Protein AF-A0A0F9KAN5-F1 (afdb_monomer)

Solvent-accessible surface area (backbone atoms only — not comparable to full-atom values): 14150 Å² total; per-residue (Å²): 107,75,61,37,54,22,36,28,50,33,37,28,71,73,72,70,42,79,60,58,69,67,65,30,49,52,48,49,46,41,52,48,61,76,44,71,94,52,71,78,81,76,41,72,89,47,40,51,66,57,32,35,56,43,54,33,59,90,26,24,53,65,66,65,46,27,26,36,73,43,46,74,81,53,48,52,57,27,67,75,66,29,36,49,54,34,90,86,31,65,45,37,57,31,25,9,56,53,39,41,58,70,78,40,44,86,48,39,24,37,40,28,27,32,39,67,53,36,47,63,70,35,71,86,52,59,71,46,80,54,60,23,34,41,37,33,76,54,67,64,46,54,47,56,93,71,15,63,73,47,77,46,62,61,65,57,70,73,57,38,53,54,48,54,48,50,53,53,48,53,64,59,42,75,77,51,84,88,77,90,73,74,70,75,79,81,59,88,74,82,74,61,76,65,72,88,48,76,86,79,46,54,71,41,45,26,39,31,68,83,81,69,42,61,30,27,29,67,44,69,50,82,51,90,83,18,44,35,32,33,36,35,87,88,69,51,70,49,74,40,48,46,88,49,38,73,80,42,38,42,84,107

Secondary structure (DSSP, 8-state):
-HHHHHHHHHHHHHHSSPPPHHHHHHHHHHHHHHSTTSGGGT-GGGHHHHHHHHH-HHHH---SEEEEEE-HHHHHHHHHHTEE-TTTSSSEEEEEHHHHHHH-TTSSEEEEEEHHHHHHHTTTS-EEEETTEEEE-SS-EE--TTTEEEEEE-S-HHHHHHHHHHHHHHHHHTTS---GGGGSSS-TTTT---TT-TTSSTT-EEEETTTTEEEEEEEE-SSTT-EEEEEETTS-EEEEEHHHHHHHEEE-

Nearest PDB structures (foldseek):
  5ycq-assembly1_A  TM=7.225E-01  e=5.817E-01  Escherichia coli 55989
  2zkm-assembly1_X  TM=5.098E-01  e=6.178E-01  Homo sapiens
  8ux9-assembly1_C  TM=5.209E-01  e=2.185E+00  Escherichia coli B185
  8v48-assembly1_B  TM=5.320E-01  e=2.464E+00  Escherichia coli B185
  8xk4-assembly1_A  TM=2.299E-01  e=1.350E+00  Kurthia massiliensis

pLDDT: mean 74.61, std 17.61, range [30.17, 96.12]

Radius of gyration: 20.87 Å; Cα contacts (8 Å, |Δi|>4): 391; chains: 1; bounding box: 48×42×51 Å

Sequence (252 aa):
DPWESAIQNAAKEITGNWLPSFPCQLLAKAVASLKVGTDWLVRDDLLPVRAHYLFSSYLADNKEQLVFVTHLLYLRDILENKEINSILHDPIVFMTDHLANFLFRDSPVHICVNTDLLRAANSKAEFLDVGGLLICHKGNITLDDGVITDVRYHGSEMNRERTSGLVNDIQKRQGISFSKAAAKEIAPDVFRIDEHFPELVPDTEVWDKLTRSKAQVTAIETSENGIVWLRYSDGSETDIPKQEFDLNFVVL

Structure (mmCIF, N/CA/C/O backbone):
data_AF-A0A0F9KAN5-F1
#
_entry.id   AF-A0A0F9KAN5-F1
#
loop_
_atom_site.group_PDB
_atom_site.id
_atom_site.type_symbol
_atom_site.label_atom_id
_atom_site.label_alt_id
_atom_site.label_comp_id
_atom_site.label_asym_id
_atom_site.label_entity_id
_atom_site.label_seq_id
_atom_site.pdbx_PDB_ins_code
_atom_site.Cartn_x
_atom_site.Cartn_y
_atom_site.Cartn_z
_atom_site.occupancy
_atom_site.B_iso_or_equiv
_atom_site.auth_seq_id
_atom_site.auth_comp_id
_atom_site.auth_asym_id
_atom_site.auth_atom_id
_atom_site.pdbx_PDB_model_num
ATOM 1 N N . ASP A 1 1 ? 10.609 4.259 22.532 1.00 70.62 1 ASP A N 1
ATOM 2 C CA . ASP A 1 1 ? 10.753 4.747 21.151 1.00 70.62 1 ASP A CA 1
ATOM 3 C C . ASP A 1 1 ? 10.040 6.102 21.055 1.00 70.62 1 ASP A C 1
ATOM 5 O O . ASP A 1 1 ? 8.899 6.171 21.509 1.00 70.62 1 ASP A O 1
ATOM 9 N N . PRO A 1 2 ? 10.690 7.183 20.576 1.00 78.38 2 PRO A N 1
ATOM 10 C CA . PRO A 1 2 ? 10.075 8.510 20.451 1.00 78.38 2 PRO A CA 1
ATOM 11 C C . PRO A 1 2 ? 8.776 8.526 19.630 1.00 78.38 2 PRO A C 1
ATOM 13 O O . PRO A 1 2 ? 7.841 9.245 19.989 1.00 78.38 2 PRO A O 1
ATOM 16 N N . TRP A 1 3 ? 8.678 7.703 18.580 1.00 80.12 3 TRP A N 1
ATOM 17 C CA . TRP A 1 3 ? 7.466 7.576 17.766 1.00 80.12 3 TRP A CA 1
ATOM 18 C C . TRP A 1 3 ? 6.333 6.911 18.536 1.00 80.12 3 TRP A C 1
ATOM 20 O O . TRP A 1 3 ? 5.202 7.392 18.505 1.00 80.12 3 TRP A O 1
ATOM 30 N N . GLU A 1 4 ? 6.638 5.837 19.265 1.00 82.62 4 GLU A N 1
ATOM 31 C CA . GLU A 1 4 ? 5.658 5.151 20.110 1.00 82.62 4 GLU A CA 1
ATOM 32 C C . GLU A 1 4 ? 5.046 6.125 21.124 1.00 82.62 4 GLU A C 1
ATOM 34 O O . GLU A 1 4 ? 3.824 6.239 21.213 1.00 82.62 4 GLU A O 1
ATOM 39 N N . SER A 1 5 ? 5.884 6.895 21.826 1.00 84.81 5 SER A N 1
ATOM 40 C CA . SER A 1 5 ? 5.417 7.887 22.798 1.00 84.81 5 SER A CA 1
ATOM 41 C C . SER A 1 5 ? 4.620 9.022 22.148 1.00 84.81 5 SER A C 1
ATOM 43 O O . SER A 1 5 ? 3.586 9.419 22.684 1.00 84.81 5 SER A O 1
ATOM 45 N N . ALA A 1 6 ? 5.050 9.530 20.988 1.00 86.00 6 ALA A N 1
ATOM 46 C CA . ALA A 1 6 ? 4.317 10.567 20.260 1.00 86.00 6 ALA A CA 1
ATOM 47 C C . ALA A 1 6 ? 2.921 10.088 19.827 1.00 86.00 6 ALA A C 1
ATOM 49 O O . ALA A 1 6 ? 1.937 10.805 20.012 1.00 86.00 6 ALA A O 1
ATOM 50 N N . ILE A 1 7 ? 2.820 8.857 19.317 1.00 88.56 7 ILE A N 1
ATOM 51 C CA . ILE A 1 7 ? 1.553 8.228 18.92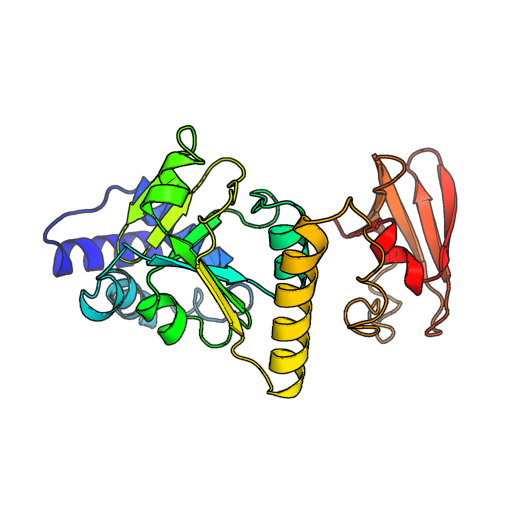9 1.00 88.56 7 ILE A CA 1
ATOM 52 C C . ILE A 1 7 ? 0.649 8.024 20.148 1.00 88.56 7 ILE A C 1
ATOM 54 O O . ILE A 1 7 ? -0.533 8.356 20.089 1.00 88.56 7 ILE A O 1
ATOM 58 N N . GLN A 1 8 ? 1.183 7.494 21.252 1.00 91.44 8 GLN A N 1
ATOM 59 C CA . GLN A 1 8 ? 0.411 7.267 22.477 1.00 91.44 8 GLN A CA 1
ATOM 60 C C . GLN A 1 8 ? -0.156 8.568 23.041 1.00 91.44 8 GLN A C 1
ATOM 62 O O . GLN A 1 8 ? -1.331 8.612 23.404 1.00 91.44 8 GLN A O 1
ATOM 67 N N . ASN A 1 9 ? 0.659 9.625 23.077 1.00 92.19 9 ASN A N 1
ATOM 68 C CA . ASN A 1 9 ? 0.238 10.936 23.554 1.00 92.19 9 ASN A CA 1
ATOM 69 C C . ASN A 1 9 ? -0.845 11.539 22.650 1.00 92.19 9 ASN A C 1
ATOM 71 O O . ASN A 1 9 ? -1.887 11.941 23.160 1.00 92.19 9 ASN A O 1
ATOM 75 N N . ALA A 1 10 ? -0.652 11.525 21.326 1.00 91.12 10 ALA A N 1
ATOM 76 C CA . ALA A 1 10 ? -1.644 12.034 20.376 1.00 91.12 10 ALA A CA 1
ATOM 77 C C . ALA A 1 10 ? -2.973 11.264 20.464 1.00 91.12 10 ALA A C 1
ATOM 79 O O . ALA A 1 10 ? -4.048 11.863 20.504 1.00 91.12 10 ALA A O 1
ATOM 80 N N . ALA A 1 11 ? -2.916 9.933 20.560 1.00 91.50 11 ALA A N 1
ATOM 81 C CA . ALA A 1 11 ? -4.110 9.114 20.731 1.00 91.50 11 ALA A CA 1
ATOM 82 C C . ALA A 1 11 ? -4.824 9.415 22.054 1.00 91.50 11 ALA A C 1
ATOM 84 O O . ALA A 1 11 ? -6.049 9.560 22.065 1.00 91.50 11 ALA A O 1
ATOM 85 N N . LYS A 1 12 ? -4.076 9.560 23.157 1.00 94.25 12 LYS A N 1
ATOM 86 C CA . LYS A 1 12 ? -4.642 9.901 24.464 1.00 94.25 12 LYS A CA 1
ATOM 87 C C . LYS A 1 12 ? -5.309 11.271 24.458 1.00 94.25 12 LYS A C 1
ATOM 89 O O . LYS A 1 12 ? -6.387 11.407 25.031 1.00 94.25 12 LYS A O 1
ATOM 94 N N . GLU A 1 13 ? -4.676 12.254 23.832 1.00 92.81 13 GLU A N 1
ATOM 95 C CA . GLU A 1 13 ? -5.172 13.624 23.737 1.00 92.81 13 GLU A CA 1
ATOM 96 C C . GLU A 1 13 ? -6.454 13.710 22.903 1.00 92.81 13 GLU A C 1
ATOM 98 O O . GLU A 1 13 ? -7.441 14.285 23.355 1.00 92.81 13 GLU A O 1
ATOM 103 N N . ILE A 1 14 ? -6.472 13.088 21.720 1.00 88.00 14 ILE A N 1
ATOM 104 C CA . ILE A 1 14 ? -7.571 13.241 20.757 1.00 88.00 14 ILE A CA 1
ATOM 105 C C . ILE A 1 14 ? -8.728 12.275 21.039 1.00 88.00 14 ILE A C 1
ATOM 107 O O . ILE A 1 14 ? -9.893 12.657 20.961 1.00 88.00 14 ILE A O 1
ATOM 111 N N . THR A 1 15 ? -8.428 11.017 21.370 1.00 85.50 15 THR A N 1
ATOM 112 C CA . THR A 1 15 ? -9.453 9.969 21.556 1.00 85.50 15 THR A CA 1
ATOM 113 C C . THR A 1 15 ? -9.809 9.728 23.023 1.00 85.50 15 THR A C 1
ATOM 115 O O . THR A 1 15 ? -10.726 8.965 23.324 1.00 85.50 15 THR A O 1
ATOM 118 N N . GLY A 1 16 ? -9.059 10.323 23.956 1.00 88.81 16 GLY A N 1
ATOM 119 C CA . GLY A 1 16 ? -9.205 10.088 25.392 1.00 88.81 16 GLY A CA 1
ATOM 120 C C . GLY A 1 16 ? -8.628 8.753 25.878 1.00 88.81 16 GLY A C 1
ATOM 121 O O . GLY A 1 16 ? -8.587 8.521 27.092 1.00 88.81 16 GLY A O 1
ATOM 122 N N . ASN A 1 17 ? -8.128 7.893 24.985 1.00 89.50 17 ASN A N 1
ATOM 123 C CA . ASN A 1 17 ? -7.691 6.533 25.297 1.00 89.50 17 ASN A CA 1
ATOM 124 C C . ASN A 1 17 ? -6.199 6.323 25.040 1.00 89.50 17 ASN A C 1
ATOM 126 O O . ASN A 1 17 ? -5.646 6.782 24.045 1.00 89.50 17 ASN A O 1
ATOM 130 N N . TRP A 1 18 ? -5.548 5.586 25.940 1.00 91.25 18 TRP A N 1
ATOM 131 C CA . TRP A 1 18 ? -4.178 5.138 25.719 1.00 91.25 18 TRP A CA 1
ATOM 132 C C . TRP A 1 18 ? -4.174 3.976 24.731 1.00 91.25 18 TRP A C 1
ATOM 134 O O . TRP A 1 18 ? -4.832 2.961 24.969 1.00 91.25 18 TRP A O 1
ATOM 144 N N . LEU A 1 19 ? -3.408 4.108 23.650 1.00 88.56 19 LEU A N 1
ATOM 145 C CA . LEU A 1 19 ? -3.146 2.984 22.760 1.00 88.56 19 LEU A CA 1
ATOM 146 C C . LEU A 1 19 ? -2.103 2.042 23.382 1.00 88.56 19 LEU A C 1
ATOM 148 O O . LEU A 1 19 ? -1.084 2.511 23.903 1.00 88.56 19 LEU A O 1
ATOM 152 N N . PRO A 1 20 ? -2.317 0.716 23.315 1.00 89.12 20 PRO A N 1
ATOM 153 C CA . PRO A 1 20 ? -1.296 -0.245 23.706 1.00 89.12 20 PRO A CA 1
ATOM 154 C C . PRO A 1 20 ? -0.024 -0.095 22.857 1.00 89.12 20 PRO A C 1
ATOM 156 O O . PRO A 1 20 ? -0.065 0.393 21.730 1.00 89.12 20 PRO A O 1
ATOM 159 N N . SER A 1 21 ? 1.102 -0.573 23.388 1.00 83.94 21 SER A N 1
ATOM 160 C CA . SER A 1 21 ? 2.418 -0.474 22.736 1.00 83.94 21 SER A CA 1
ATOM 161 C C . SER A 1 21 ? 2.443 -1.103 21.332 1.00 83.94 21 SER A C 1
ATOM 163 O O . SER A 1 21 ? 2.912 -0.480 20.381 1.00 83.94 21 SER A O 1
ATOM 165 N N . PHE A 1 22 ? 1.844 -2.290 21.163 1.00 86.81 22 PHE A N 1
ATOM 166 C CA . PHE A 1 22 ? 1.845 -3.008 19.881 1.00 86.81 22 PHE A CA 1
ATOM 167 C C . PHE A 1 22 ? 1.196 -2.214 18.719 1.00 86.81 22 PHE A C 1
ATOM 169 O O . PHE A 1 22 ? 1.870 -2.014 17.708 1.00 86.81 22 PHE A O 1
ATOM 176 N N . PRO A 1 23 ? -0.044 -1.687 18.832 1.00 85.12 23 PRO A N 1
ATOM 177 C CA . PRO A 1 23 ? -0.623 -0.772 17.843 1.00 85.12 23 PRO A CA 1
ATOM 178 C C . PRO A 1 23 ? 0.243 0.442 17.508 1.00 85.12 23 PRO A C 1
ATOM 180 O O . PRO A 1 23 ? 0.324 0.830 16.346 1.00 85.12 23 PRO A O 1
ATOM 183 N N . CYS A 1 24 ? 0.901 1.038 18.503 1.00 82.88 24 CYS A N 1
ATOM 184 C CA . CYS A 1 24 ? 1.753 2.205 18.290 1.00 82.88 24 CYS A CA 1
ATOM 185 C C . CYS A 1 24 ? 3.008 1.860 17.486 1.00 82.88 24 CYS A C 1
ATOM 187 O O . CYS A 1 24 ? 3.351 2.578 16.550 1.00 82.88 24 CYS A O 1
ATOM 189 N N . GLN A 1 25 ? 3.657 0.741 17.805 1.00 81.88 25 GLN A N 1
ATOM 190 C CA . GLN A 1 25 ? 4.822 0.251 17.068 1.00 81.88 25 GLN A CA 1
ATOM 191 C C . GLN A 1 25 ? 4.460 -0.133 15.632 1.00 81.88 25 GLN A C 1
ATOM 193 O O . GLN A 1 25 ? 5.176 0.213 14.693 1.00 81.88 25 GLN A O 1
ATOM 198 N N . LEU A 1 26 ? 3.318 -0.798 15.440 1.00 80.62 26 LEU A N 1
ATOM 199 C CA . LEU A 1 26 ? 2.841 -1.155 14.109 1.00 80.62 26 LEU A CA 1
ATOM 200 C C . LEU A 1 26 ? 2.490 0.088 13.279 1.00 80.62 26 LEU A C 1
ATOM 202 O O . LEU A 1 26 ? 2.821 0.146 12.097 1.00 80.62 26 LEU A O 1
ATOM 206 N N . LEU A 1 27 ? 1.874 1.098 13.896 1.00 84.38 27 LEU A N 1
ATOM 207 C CA . LEU A 1 27 ? 1.591 2.374 13.247 1.00 84.38 27 LEU A CA 1
ATOM 208 C C . LEU A 1 27 ? 2.879 3.109 12.849 1.00 84.38 27 LEU A C 1
ATOM 210 O O . LEU A 1 27 ? 2.976 3.611 11.731 1.00 84.38 27 LEU A O 1
ATOM 214 N N . ALA A 1 28 ? 3.885 3.133 13.725 1.00 81.12 28 ALA A N 1
ATOM 215 C CA . ALA A 1 28 ? 5.191 3.704 13.404 1.00 81.12 28 ALA A CA 1
ATOM 216 C C . ALA A 1 28 ? 5.843 2.978 12.213 1.00 81.12 28 ALA A C 1
ATOM 218 O O . ALA A 1 28 ? 6.294 3.630 11.270 1.00 81.12 28 ALA A O 1
ATOM 219 N N . LYS A 1 29 ? 5.807 1.636 12.198 1.00 80.56 29 LYS A N 1
ATOM 220 C CA . LYS A 1 29 ? 6.289 0.816 11.072 1.00 80.56 29 LYS A CA 1
ATOM 221 C C . LYS A 1 29 ? 5.538 1.130 9.771 1.00 80.56 29 LYS A C 1
ATOM 223 O O . LYS A 1 29 ? 6.167 1.276 8.729 1.00 80.56 29 LYS A O 1
ATOM 228 N N . ALA A 1 30 ? 4.214 1.272 9.833 1.00 81.00 30 ALA A N 1
ATOM 229 C CA . ALA A 1 30 ? 3.367 1.617 8.690 1.00 81.00 30 ALA A CA 1
ATOM 230 C C . ALA A 1 30 ? 3.695 3.000 8.104 1.00 81.00 30 ALA A C 1
ATOM 232 O O . ALA A 1 30 ? 3.806 3.155 6.892 1.00 81.00 30 ALA A O 1
ATOM 233 N N . VAL A 1 31 ? 3.891 4.018 8.946 1.00 76.56 31 VAL A N 1
ATOM 234 C CA . VAL A 1 31 ? 4.302 5.347 8.465 1.00 76.56 31 VAL A CA 1
ATOM 235 C C . VAL A 1 31 ? 5.697 5.283 7.848 1.00 76.56 31 VAL A C 1
ATOM 237 O O . VAL A 1 31 ? 5.936 5.894 6.806 1.00 76.56 31 VAL A O 1
ATOM 240 N N . ALA A 1 32 ? 6.605 4.519 8.457 1.00 74.25 32 ALA A N 1
ATOM 241 C CA . ALA A 1 32 ? 7.955 4.352 7.949 1.00 74.25 32 ALA A CA 1
ATOM 242 C C . ALA A 1 32 ? 7.993 3.688 6.566 1.00 74.25 32 ALA A C 1
ATOM 244 O O . ALA A 1 32 ? 8.716 4.168 5.693 1.00 74.25 32 ALA A O 1
ATOM 245 N N . SER A 1 33 ? 7.180 2.650 6.338 1.00 71.31 33 SER A N 1
ATOM 246 C CA . SER A 1 33 ? 7.112 1.950 5.045 1.00 71.31 33 SER A CA 1
ATOM 247 C C . SER A 1 33 ? 6.552 2.819 3.913 1.00 71.31 33 SER A C 1
ATOM 249 O O . SER A 1 33 ? 6.913 2.631 2.756 1.00 71.31 33 SER A O 1
ATOM 251 N N . LEU A 1 34 ? 5.718 3.813 4.230 1.00 70.94 34 LEU A N 1
ATOM 252 C CA . LEU A 1 34 ? 5.136 4.730 3.243 1.00 70.94 34 LEU A CA 1
ATOM 253 C C . LEU A 1 34 ? 6.012 5.960 2.950 1.00 70.94 34 LEU A C 1
ATOM 255 O O . LEU A 1 34 ? 5.804 6.649 1.952 1.00 70.94 34 LEU A O 1
ATOM 259 N N . LYS A 1 35 ? 6.964 6.277 3.835 1.00 65.56 35 LYS A N 1
ATOM 260 C CA . LYS A 1 35 ? 7.828 7.471 3.768 1.00 65.56 35 LYS A CA 1
ATOM 261 C C . LYS A 1 35 ? 9.308 7.140 3.559 1.00 65.56 35 LYS A C 1
ATOM 263 O O . LYS A 1 35 ? 10.174 7.963 3.878 1.00 65.56 35 LYS A O 1
ATOM 268 N N . VAL A 1 36 ? 9.591 5.966 2.995 1.00 58.12 36 VAL A N 1
ATOM 269 C CA . VAL A 1 36 ? 10.945 5.504 2.662 1.00 58.12 36 VAL A CA 1
ATOM 270 C C . VAL A 1 36 ? 11.651 6.561 1.805 1.00 58.12 36 VAL A C 1
ATOM 272 O O . VAL A 1 36 ? 11.146 6.965 0.762 1.00 58.12 36 VAL A O 1
ATOM 275 N N . GLY A 1 37 ? 12.801 7.051 2.278 1.00 53.12 37 GLY A N 1
ATOM 276 C CA . GLY A 1 37 ? 13.605 8.060 1.575 1.00 53.12 37 GLY A CA 1
ATOM 277 C C . GLY A 1 37 ? 13.296 9.523 1.916 1.00 53.12 37 GLY A C 1
ATOM 278 O O . GLY A 1 37 ? 13.894 10.417 1.325 1.00 53.12 37 GLY A O 1
ATOM 279 N N . THR A 1 38 ? 12.410 9.795 2.877 1.00 60.03 38 THR A N 1
ATOM 280 C CA . THR A 1 38 ? 12.174 11.158 3.386 1.00 60.03 38 THR A CA 1
ATOM 281 C C . THR A 1 38 ? 12.792 11.349 4.775 1.00 60.03 38 THR A C 1
ATOM 283 O O . THR A 1 38 ? 12.887 10.407 5.561 1.00 60.03 38 THR A O 1
ATOM 286 N N . ASP A 1 39 ? 13.141 12.585 5.137 1.00 63.44 39 ASP A N 1
ATOM 287 C CA . ASP A 1 39 ? 13.576 12.964 6.495 1.00 63.44 39 ASP A CA 1
ATOM 288 C C . ASP A 1 39 ? 12.421 12.931 7.526 1.00 63.44 39 ASP A C 1
ATOM 290 O O . ASP A 1 39 ? 12.556 13.362 8.675 1.00 63.44 39 ASP A O 1
ATOM 294 N N . TRP A 1 40 ? 11.261 12.397 7.130 1.00 65.25 40 TRP A N 1
ATOM 295 C CA . TRP A 1 40 ? 10.024 12.411 7.899 1.00 65.25 40 TRP A CA 1
ATOM 296 C C . TRP A 1 40 ? 10.122 11.658 9.228 1.00 65.25 40 TRP A C 1
ATOM 298 O O . TRP A 1 40 ? 9.457 12.024 10.196 1.00 65.25 40 TRP A O 1
ATOM 308 N N . LEU A 1 41 ? 10.961 10.627 9.306 1.00 63.78 41 LEU A N 1
ATOM 309 C CA . LEU A 1 41 ? 11.183 9.884 10.549 1.00 63.78 41 LEU A CA 1
ATOM 310 C C . LEU A 1 41 ? 12.352 10.426 11.380 1.00 63.78 41 LEU A C 1
ATOM 312 O O . LEU A 1 41 ? 12.441 10.092 12.552 1.00 63.78 41 LEU A O 1
ATOM 316 N N . VAL A 1 42 ? 13.232 11.238 10.785 1.00 67.81 42 VAL A N 1
ATOM 317 C CA . VAL A 1 42 ? 14.528 11.649 11.367 1.00 67.81 42 VAL A CA 1
ATOM 318 C C . VAL A 1 42 ? 14.415 12.963 12.158 1.00 67.81 42 VAL A C 1
ATOM 320 O O . VAL A 1 42 ? 15.348 13.393 12.830 1.00 67.81 42 VAL A O 1
ATOM 323 N N . ARG A 1 43 ? 13.253 13.618 12.093 1.00 73.19 43 ARG A N 1
ATOM 324 C CA . ARG A 1 43 ? 12.966 14.885 12.770 1.00 73.19 43 ARG A CA 1
ATOM 325 C C . ARG A 1 43 ? 12.115 14.692 14.019 1.00 73.19 43 ARG A C 1
ATOM 327 O O . ARG A 1 43 ? 10.892 14.856 13.976 1.00 73.19 43 ARG A O 1
ATOM 334 N N . ASP A 1 44 ? 12.796 14.375 15.119 1.00 77.00 44 ASP A N 1
ATOM 335 C CA . ASP A 1 44 ? 12.210 14.132 16.446 1.00 77.00 44 ASP A CA 1
ATOM 336 C C . ASP A 1 44 ? 11.316 15.286 16.934 1.00 77.00 44 ASP A C 1
ATOM 338 O O . ASP A 1 44 ? 10.274 15.064 17.552 1.00 77.00 44 ASP A O 1
ATOM 342 N N . ASP A 1 45 ? 11.679 16.525 16.591 1.00 78.44 45 ASP A N 1
ATOM 343 C CA . ASP A 1 45 ? 10.945 17.744 16.941 1.00 78.44 45 ASP A CA 1
ATOM 344 C C . ASP A 1 45 ? 9.536 17.806 16.327 1.00 78.44 45 ASP A C 1
ATOM 346 O O . ASP A 1 45 ? 8.631 18.419 16.895 1.00 78.44 45 ASP A O 1
ATOM 350 N N . LEU A 1 46 ? 9.329 17.151 15.182 1.00 78.31 46 LEU A N 1
ATOM 351 C CA . LEU A 1 46 ? 8.050 17.148 14.472 1.00 78.31 46 LEU A CA 1
ATOM 352 C C . LEU A 1 46 ? 7.169 15.943 14.789 1.00 78.31 46 LEU A C 1
ATOM 354 O O . LEU A 1 46 ? 6.000 15.941 14.393 1.00 78.31 46 LEU A O 1
ATOM 358 N N . LEU A 1 47 ? 7.691 14.922 15.471 1.00 80.31 47 LEU A N 1
ATOM 359 C CA . LEU A 1 47 ? 6.954 13.682 15.729 1.00 80.31 47 LEU A CA 1
ATOM 360 C C . LEU A 1 47 ? 5.636 13.906 16.471 1.00 80.31 47 LEU A C 1
ATOM 362 O O . LEU A 1 47 ? 4.632 13.345 16.025 1.00 80.31 47 LEU A O 1
ATOM 366 N N . PRO A 1 48 ? 5.569 14.754 17.521 1.00 80.56 48 PRO A N 1
ATOM 367 C CA . PRO A 1 48 ? 4.307 15.012 18.204 1.00 80.56 48 PRO A CA 1
ATOM 368 C C . PRO A 1 48 ? 3.251 15.581 17.253 1.00 80.56 48 PRO A C 1
ATOM 370 O O . PRO A 1 48 ? 2.136 15.072 17.194 1.00 80.56 48 PRO A O 1
ATOM 373 N N . VAL A 1 49 ? 3.609 16.583 16.446 1.00 83.50 49 VAL A N 1
ATOM 374 C CA . VAL A 1 49 ? 2.683 17.229 15.501 1.00 83.50 49 VAL A CA 1
ATOM 375 C C . VAL A 1 49 ? 2.260 16.261 14.393 1.00 83.50 49 VAL A C 1
ATOM 377 O O . VAL A 1 49 ? 1.084 16.181 14.049 1.00 83.50 49 VAL A O 1
ATOM 380 N N . ARG A 1 50 ? 3.197 15.473 13.857 1.00 82.44 50 ARG A N 1
ATOM 381 C CA . ARG A 1 50 ? 2.917 14.478 12.810 1.00 82.44 50 ARG A CA 1
ATOM 382 C C . ARG A 1 50 ? 1.989 13.372 13.302 1.00 82.44 50 ARG A C 1
ATOM 384 O O . ARG A 1 50 ? 1.094 12.972 12.562 1.00 82.44 50 ARG A O 1
ATOM 391 N N . ALA A 1 51 ? 2.163 12.919 14.543 1.00 85.75 51 ALA A N 1
ATOM 392 C CA . ALA A 1 51 ? 1.280 11.936 15.154 1.00 85.75 51 ALA A CA 1
ATOM 393 C C . ALA A 1 51 ? -0.164 12.455 15.258 1.00 85.75 51 ALA A C 1
ATOM 395 O O . ALA A 1 51 ? -1.091 11.696 14.992 1.00 85.75 51 ALA A O 1
ATOM 396 N N . HIS A 1 52 ? -0.374 13.747 15.543 1.00 84.56 52 HIS A N 1
ATOM 397 C CA . HIS A 1 52 ? -1.721 14.333 15.606 1.00 84.56 52 HIS A CA 1
ATOM 398 C C . HIS A 1 52 ? -2.485 14.225 14.284 1.00 84.56 52 HIS A C 1
ATOM 400 O O . HIS A 1 52 ? -3.688 13.970 14.301 1.00 84.56 52 HIS A O 1
ATOM 406 N N . TYR A 1 53 ? -1.814 14.355 13.135 1.00 87.94 53 TYR A N 1
ATOM 407 C CA . TYR A 1 53 ? -2.478 14.215 11.834 1.00 87.94 53 TYR A CA 1
ATOM 408 C C . TYR A 1 53 ? -3.119 12.838 11.645 1.00 87.94 53 TYR A C 1
ATOM 410 O O . TYR A 1 53 ? -4.174 12.740 11.028 1.00 87.94 53 TYR A O 1
ATOM 418 N N . LEU A 1 54 ? -2.523 11.788 12.217 1.00 88.00 54 LEU A N 1
ATOM 419 C CA . LEU A 1 54 ? -3.019 10.415 12.098 1.00 88.00 54 LEU A CA 1
ATOM 420 C C . LEU A 1 54 ? -4.327 10.191 12.866 1.00 88.00 54 LEU A C 1
ATOM 422 O O . LEU A 1 54 ? -5.049 9.251 12.552 1.00 88.00 54 LEU A O 1
ATOM 426 N N . PHE A 1 55 ? -4.629 11.029 13.860 1.00 88.44 55 PHE A N 1
ATOM 427 C CA . PHE A 1 55 ? -5.811 10.906 14.722 1.00 88.44 55 PHE A CA 1
ATOM 428 C C . PHE A 1 55 ? -6.800 12.065 14.570 1.00 88.44 55 PHE A C 1
ATOM 430 O O . PHE A 1 55 ? -7.904 11.987 15.102 1.00 88.44 55 PHE A O 1
ATOM 437 N N . SER A 1 56 ? -6.424 13.141 13.873 1.00 87.75 56 SER A N 1
ATOM 438 C CA . SER A 1 56 ? -7.288 14.300 13.647 1.00 87.75 56 SER A CA 1
ATOM 439 C C . SER A 1 56 ? -8.570 13.873 12.940 1.00 87.75 56 SER A C 1
ATOM 441 O O . SER A 1 56 ? -8.490 13.308 11.855 1.00 87.75 56 SER A O 1
ATOM 443 N N . SER A 1 57 ? -9.734 14.184 13.513 1.00 84.38 57 SER A N 1
ATOM 444 C CA . SER A 1 57 ? -11.042 13.825 12.942 1.00 84.38 57 SER A CA 1
ATOM 445 C C . SER A 1 57 ? -11.176 14.275 11.485 1.00 84.38 57 SER A C 1
ATOM 447 O O . SER A 1 57 ? -11.504 13.484 10.614 1.00 84.38 57 SER A O 1
ATOM 449 N N . TYR A 1 58 ? -10.752 15.498 11.163 1.00 84.69 58 TYR A N 1
ATOM 450 C CA . TYR A 1 58 ? -10.780 16.007 9.787 1.00 84.69 58 TYR A CA 1
ATOM 451 C C . TYR A 1 58 ? -10.036 15.119 8.769 1.00 84.69 58 TYR A C 1
ATOM 453 O O . TYR A 1 58 ? -10.419 15.061 7.604 1.00 84.69 58 TYR A O 1
ATOM 461 N N . LEU A 1 59 ? -8.964 14.444 9.193 1.00 83.56 59 LEU A N 1
ATOM 462 C CA . LEU A 1 59 ? -8.176 13.570 8.325 1.00 83.56 59 LEU A CA 1
ATOM 463 C C . LEU A 1 59 ? -8.557 12.097 8.471 1.00 83.56 59 LEU A C 1
ATOM 465 O O . LEU A 1 59 ? -8.475 11.370 7.490 1.00 83.56 59 LEU A O 1
ATOM 469 N N . ALA A 1 60 ? -8.927 11.651 9.669 1.00 85.69 60 ALA A N 1
ATOM 470 C CA . ALA A 1 60 ? -9.137 10.251 10.026 1.00 85.69 60 ALA A CA 1
ATOM 471 C C . ALA A 1 60 ? -10.602 9.793 9.933 1.00 85.69 60 ALA A C 1
ATOM 473 O O . ALA A 1 60 ? -10.859 8.587 9.995 1.00 85.69 60 ALA A O 1
ATOM 474 N N . ASP A 1 61 ? -11.543 10.728 9.791 1.00 80.06 61 ASP A N 1
ATOM 475 C CA . ASP A 1 61 ? -12.962 10.425 9.641 1.00 80.06 61 ASP A CA 1
ATOM 476 C C . ASP A 1 61 ? -13.261 9.826 8.256 1.00 80.06 61 ASP A C 1
ATOM 478 O O . ASP A 1 61 ? -12.560 10.069 7.275 1.00 80.06 61 ASP A O 1
ATOM 482 N N . ASN A 1 62 ? -14.356 9.064 8.192 1.00 82.81 62 ASN A N 1
ATOM 483 C CA . ASN A 1 62 ? -14.831 8.307 7.031 1.00 82.81 62 ASN A CA 1
ATOM 484 C C . ASN A 1 62 ? -13.881 7.188 6.563 1.00 82.81 62 ASN A C 1
ATOM 486 O O . ASN A 1 62 ? -12.969 7.382 5.762 1.00 82.81 62 ASN A O 1
ATOM 490 N N . LYS A 1 63 ? -14.182 5.971 7.023 1.00 88.31 63 LYS A N 1
ATOM 491 C CA . LYS A 1 63 ? -13.496 4.738 6.623 1.00 88.31 63 LYS A CA 1
ATOM 492 C C . LYS A 1 63 ? -14.335 3.848 5.716 1.00 88.31 63 LYS A C 1
ATOM 494 O O . LYS A 1 63 ? -13.997 2.682 5.564 1.00 88.31 63 LYS A O 1
ATOM 499 N N . GLU A 1 64 ? -15.422 4.346 5.132 1.00 89.69 64 GLU A N 1
ATOM 500 C CA . GLU A 1 64 ? -16.226 3.559 4.182 1.00 89.69 64 GLU A CA 1
ATOM 501 C C . GLU A 1 64 ? -15.421 3.254 2.911 1.00 89.69 64 GLU A C 1
ATOM 503 O O . GLU A 1 64 ? -15.474 2.148 2.366 1.00 89.69 64 GLU A O 1
ATOM 508 N N . GLN A 1 65 ? -14.613 4.230 2.492 1.00 92.12 65 GLN A N 1
ATOM 509 C CA . GLN A 1 65 ? -13.653 4.114 1.408 1.00 92.12 65 GLN A CA 1
ATOM 510 C C . GLN A 1 65 ? -12.253 4.425 1.935 1.00 92.12 65 GLN A C 1
ATOM 512 O O . GLN A 1 65 ? -12.027 5.455 2.570 1.00 92.12 65 GLN A O 1
ATOM 517 N N . LEU A 1 66 ? -11.305 3.538 1.656 1.00 96.12 66 LEU A N 1
ATOM 518 C CA . LEU A 1 66 ? -9.904 3.717 2.017 1.00 96.12 66 LEU A CA 1
ATOM 519 C C . LEU A 1 66 ? -9.037 3.766 0.765 1.00 96.12 66 LEU A C 1
ATOM 521 O O . LEU A 1 66 ? -9.456 3.388 -0.322 1.00 96.12 66 LEU A O 1
ATOM 5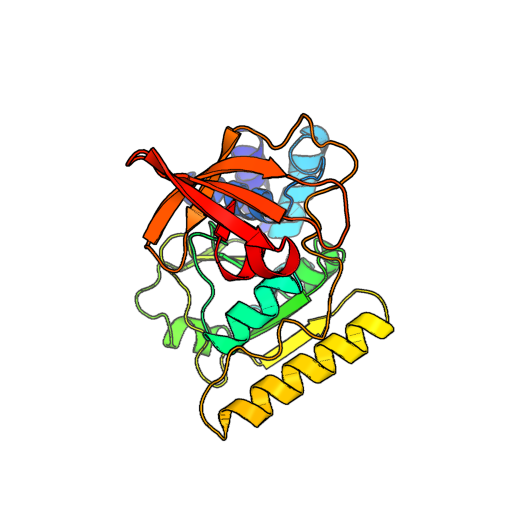25 N N . VAL A 1 67 ? -7.812 4.234 0.919 1.00 94.38 67 VAL A N 1
ATOM 526 C CA . VAL A 1 67 ? -6.841 4.422 -0.146 1.00 94.38 67 VAL A CA 1
ATOM 527 C C . VAL A 1 67 ? -5.605 3.601 0.169 1.00 94.38 67 VAL A C 1
ATOM 529 O O . VAL A 1 67 ? -4.997 3.754 1.229 1.00 94.38 67 VAL A O 1
ATOM 532 N N . PHE A 1 68 ? -5.223 2.744 -0.770 1.00 94.81 68 PHE A N 1
ATOM 533 C CA . PHE A 1 68 ? -3.900 2.148 -0.816 1.00 94.81 68 PHE A CA 1
ATOM 534 C C . PHE A 1 68 ? -3.005 3.003 -1.708 1.00 94.81 68 PHE A C 1
ATOM 536 O O . PHE A 1 68 ? -3.279 3.191 -2.896 1.00 94.81 68 PHE A O 1
ATOM 543 N N . VAL A 1 69 ? -1.943 3.542 -1.125 1.00 88.12 69 VAL A N 1
ATOM 544 C CA . VAL A 1 69 ? -0.992 4.395 -1.834 1.00 88.12 69 VAL A CA 1
ATOM 545 C C . VAL A 1 69 ? 0.131 3.533 -2.392 1.00 88.12 69 VAL A C 1
ATOM 547 O O . VAL A 1 69 ? 0.721 2.728 -1.676 1.00 88.12 69 VAL A O 1
ATOM 550 N N . THR A 1 70 ? 0.440 3.704 -3.674 1.00 81.69 70 THR A N 1
ATOM 551 C CA . THR A 1 70 ? 1.466 2.911 -4.351 1.00 81.69 70 THR A CA 1
ATOM 552 C C . THR A 1 70 ? 2.119 3.666 -5.509 1.00 81.69 70 THR A C 1
ATOM 554 O O . THR A 1 70 ? 1.849 4.844 -5.762 1.00 81.69 70 THR A O 1
ATOM 557 N N . HIS A 1 71 ? 3.018 2.983 -6.212 1.00 72.75 71 HIS A N 1
ATOM 558 C CA . HIS A 1 71 ? 3.685 3.473 -7.411 1.00 72.75 71 HIS A CA 1
ATOM 559 C C . HIS A 1 71 ? 3.109 2.813 -8.666 1.00 72.75 71 HIS A C 1
ATOM 561 O O . HIS A 1 71 ? 2.548 1.720 -8.610 1.00 72.75 71 HIS A O 1
ATOM 567 N N . LEU A 1 72 ? 3.288 3.462 -9.822 1.00 65.81 72 LEU A N 1
ATOM 568 C CA . LEU A 1 72 ? 2.823 2.939 -11.116 1.00 65.81 72 LEU A CA 1
ATOM 569 C C . LEU A 1 72 ? 3.342 1.530 -11.417 1.00 65.81 72 LEU A C 1
ATOM 571 O O . LEU A 1 72 ? 2.612 0.728 -11.993 1.00 65.81 72 LEU A O 1
ATOM 575 N N . LEU A 1 73 ? 4.575 1.241 -10.996 1.00 62.16 73 LEU A N 1
ATOM 576 C CA . LEU A 1 73 ? 5.211 -0.069 -11.123 1.00 62.16 73 LEU A CA 1
ATOM 577 C C . LEU A 1 73 ? 4.360 -1.180 -10.495 1.00 62.16 73 LEU A C 1
ATOM 579 O O . LEU A 1 73 ? 4.055 -2.166 -11.155 1.00 62.16 73 LEU A O 1
ATOM 583 N N . TYR A 1 74 ? 3.912 -0.980 -9.255 1.00 72.62 74 TYR A N 1
ATOM 584 C CA . TYR A 1 74 ? 3.141 -1.981 -8.518 1.00 72.62 74 TYR A CA 1
ATOM 585 C C . TYR A 1 74 ? 1.654 -1.971 -8.873 1.00 72.62 74 TYR A C 1
ATOM 587 O O . TYR A 1 74 ? 0.996 -2.998 -8.744 1.00 72.62 74 TYR A O 1
ATOM 595 N N . LEU A 1 75 ? 1.113 -0.834 -9.338 1.00 75.69 75 LEU A N 1
ATOM 596 C CA . LEU A 1 75 ? -0.304 -0.711 -9.696 1.00 75.69 75 LEU A CA 1
ATOM 597 C C . LEU A 1 75 ? -0.731 -1.822 -10.655 1.00 75.69 75 LEU A C 1
ATOM 599 O O . LEU A 1 75 ? -1.759 -2.458 -10.452 1.00 75.69 75 LEU A O 1
ATOM 603 N N . ARG A 1 76 ? 0.060 -2.063 -11.699 1.00 68.88 76 ARG A N 1
ATOM 604 C CA . ARG A 1 76 ? -0.271 -3.081 -12.688 1.00 68.88 76 ARG A CA 1
ATOM 605 C C . ARG A 1 76 ? -0.327 -4.474 -12.072 1.00 68.88 76 ARG A C 1
ATOM 607 O O . ARG A 1 76 ? -1.322 -5.164 -12.268 1.00 68.88 76 ARG A O 1
ATOM 614 N N . ASP A 1 77 ? 0.721 -4.871 -11.357 1.00 71.06 77 ASP A N 1
ATOM 615 C CA . ASP A 1 77 ? 0.803 -6.198 -10.748 1.00 71.06 77 ASP A CA 1
ATOM 616 C C . ASP A 1 77 ? -0.354 -6.418 -9.770 1.00 71.06 77 ASP A C 1
ATOM 618 O O . ASP A 1 77 ? -0.952 -7.492 -9.754 1.00 71.06 77 ASP A O 1
ATOM 622 N N . ILE A 1 78 ? -0.728 -5.377 -9.024 1.00 82.12 78 ILE A N 1
ATOM 623 C CA . ILE A 1 78 ? -1.879 -5.400 -8.121 1.00 82.12 78 ILE A CA 1
ATOM 624 C C . ILE A 1 78 ? -3.186 -5.595 -8.898 1.00 82.12 78 ILE A C 1
ATOM 626 O O . ILE A 1 78 ? -4.002 -6.433 -8.520 1.00 82.12 78 ILE A O 1
ATOM 630 N N . LEU A 1 79 ? -3.398 -4.855 -9.992 1.00 81.50 79 LEU A N 1
ATOM 631 C CA . LEU A 1 79 ? -4.626 -4.944 -10.790 1.00 81.50 79 LEU A CA 1
ATOM 632 C C . LEU A 1 79 ? -4.740 -6.258 -11.581 1.00 81.50 79 LEU A C 1
ATOM 634 O O . LEU A 1 79 ? -5.844 -6.778 -11.740 1.00 81.50 79 LEU A O 1
ATOM 638 N N . GLU A 1 80 ? -3.628 -6.792 -12.093 1.00 75.56 80 GLU A N 1
ATOM 639 C CA . GLU A 1 80 ? -3.606 -8.058 -12.837 1.00 75.56 80 GLU A CA 1
ATOM 640 C C . GLU A 1 80 ? -3.782 -9.265 -11.909 1.00 75.56 80 GLU A C 1
ATOM 642 O O . GLU A 1 80 ? -4.545 -10.174 -12.237 1.00 75.56 80 GLU A O 1
ATOM 647 N N . ASN A 1 81 ? -3.112 -9.273 -10.752 1.00 78.38 81 ASN A N 1
ATOM 648 C CA . ASN A 1 81 ? -3.188 -10.388 -9.804 1.00 78.38 81 ASN A CA 1
ATOM 649 C C . ASN A 1 81 ? -4.347 -10.257 -8.809 1.00 78.38 81 ASN A C 1
ATOM 651 O O . ASN A 1 81 ? -4.624 -11.213 -8.090 1.00 78.38 81 ASN A O 1
ATOM 655 N N . LYS A 1 82 ? -5.011 -9.092 -8.759 1.00 85.44 82 LYS A N 1
ATOM 656 C CA . LYS A 1 82 ? -6.024 -8.752 -7.747 1.00 85.44 82 LYS A CA 1
ATOM 657 C C . LYS A 1 82 ? -5.508 -9.008 -6.332 1.00 85.44 82 LYS A C 1
ATOM 659 O O . LYS A 1 82 ? -6.213 -9.541 -5.481 1.00 85.44 82 LYS A O 1
ATOM 664 N N . GLU A 1 83 ? -4.253 -8.654 -6.087 1.00 90.06 83 GLU A N 1
ATOM 665 C CA . GLU A 1 83 ? -3.580 -8.943 -4.827 1.00 90.06 83 GLU A CA 1
ATOM 666 C C . GLU A 1 83 ? -2.552 -7.861 -4.496 1.00 90.06 83 GLU A C 1
ATOM 668 O O . GLU A 1 83 ? -1.786 -7.430 -5.355 1.00 90.06 83 GLU A O 1
ATOM 673 N N . ILE A 1 84 ? -2.499 -7.457 -3.229 1.00 88.94 84 ILE A N 1
ATOM 674 C CA . ILE A 1 84 ? -1.391 -6.695 -2.659 1.00 88.94 84 ILE A CA 1
ATOM 675 C C . ILE A 1 84 ? -0.512 -7.673 -1.885 1.00 88.94 84 ILE A C 1
ATOM 677 O O . ILE A 1 84 ? -0.952 -8.288 -0.910 1.00 88.94 84 ILE A O 1
ATOM 681 N N . ASN A 1 85 ? 0.733 -7.821 -2.331 1.00 78.19 85 ASN A N 1
ATOM 682 C CA . ASN A 1 85 ? 1.668 -8.779 -1.760 1.00 78.19 85 ASN A CA 1
ATOM 683 C C . AS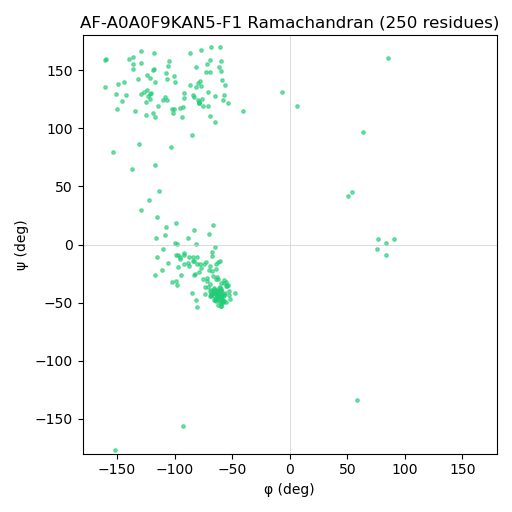N A 1 85 ? 2.362 -8.208 -0.513 1.00 78.19 85 ASN A C 1
ATOM 685 O O . ASN A 1 85 ? 2.978 -7.143 -0.575 1.00 78.19 85 ASN A O 1
ATOM 689 N N . SER A 1 86 ? 2.315 -8.934 0.606 1.00 77.25 86 SER A N 1
ATOM 690 C CA . SER A 1 86 ? 2.875 -8.465 1.878 1.00 77.25 86 SER A CA 1
ATOM 691 C C . SER A 1 86 ? 4.400 -8.476 1.932 1.00 77.25 86 SER A C 1
ATOM 693 O O . SER A 1 86 ? 4.968 -7.874 2.829 1.00 77.25 86 SER A O 1
ATOM 695 N N . ILE A 1 87 ? 5.081 -9.167 1.013 1.00 73.12 87 ILE A N 1
ATOM 696 C CA . ILE A 1 87 ? 6.551 -9.132 0.920 1.00 73.12 87 ILE A CA 1
ATOM 697 C C . ILE A 1 87 ? 7.004 -7.786 0.343 1.00 73.12 87 ILE A C 1
ATOM 699 O O . ILE A 1 87 ? 8.011 -7.237 0.775 1.00 73.12 87 ILE A O 1
ATOM 703 N N . LEU A 1 88 ? 6.241 -7.244 -0.611 1.00 67.56 88 LEU A N 1
ATOM 704 C CA . LEU A 1 88 ? 6.519 -5.949 -1.242 1.00 67.56 88 LEU A CA 1
ATOM 705 C C . LEU A 1 88 ? 6.002 -4.772 -0.409 1.00 67.56 88 LEU A C 1
ATOM 707 O O . LEU A 1 88 ? 6.520 -3.660 -0.495 1.00 67.56 88 LEU A O 1
ATOM 711 N N . HIS A 1 89 ? 4.971 -5.019 0.395 1.00 74.19 89 HIS A N 1
ATOM 712 C CA . HIS A 1 8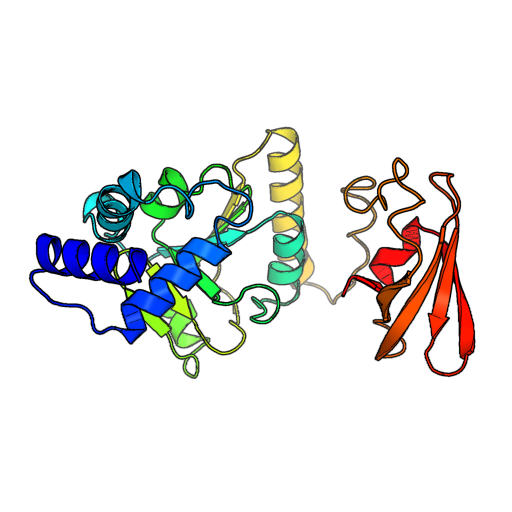9 ? 4.297 -4.018 1.203 1.00 74.19 89 HIS A CA 1
ATOM 713 C C . HIS A 1 89 ? 4.171 -4.535 2.640 1.00 74.19 89 HIS A C 1
ATOM 715 O O . HIS A 1 89 ? 3.166 -5.145 2.997 1.00 74.19 89 HIS A O 1
ATOM 721 N N . ASP A 1 90 ? 5.199 -4.312 3.464 1.00 74.88 90 ASP A N 1
ATOM 722 C CA . ASP A 1 90 ? 5.205 -4.723 4.873 1.00 74.88 90 ASP A CA 1
ATOM 723 C C . ASP A 1 90 ? 5.293 -3.514 5.830 1.00 74.88 90 ASP A C 1
ATOM 725 O O . ASP A 1 90 ? 6.359 -2.901 5.959 1.00 74.88 90 ASP A O 1
ATOM 729 N N . PRO A 1 91 ? 4.218 -3.185 6.571 1.00 83.38 91 PRO A N 1
ATOM 730 C CA . PRO A 1 91 ? 2.878 -3.773 6.482 1.00 83.38 91 PRO A CA 1
ATOM 731 C C . PRO A 1 91 ? 2.094 -3.244 5.266 1.00 83.38 91 PRO A C 1
ATOM 733 O O . PRO A 1 91 ? 2.458 -2.221 4.681 1.00 83.38 91 PRO A O 1
ATOM 736 N N . ILE A 1 92 ? 0.976 -3.896 4.927 1.00 91.56 92 ILE A N 1
ATOM 737 C CA . ILE A 1 92 ? 0.015 -3.369 3.947 1.00 91.56 92 ILE A CA 1
ATOM 738 C C . ILE A 1 92 ? -0.850 -2.331 4.659 1.00 91.56 92 ILE A C 1
ATOM 740 O O . ILE A 1 92 ? -1.480 -2.625 5.679 1.00 91.56 92 ILE A O 1
ATOM 744 N N . VAL A 1 93 ? -0.886 -1.112 4.125 1.00 93.50 93 VAL A N 1
ATOM 745 C CA . VAL A 1 93 ? -1.519 0.031 4.787 1.00 93.50 93 VAL A CA 1
ATOM 746 C C . VAL A 1 93 ? -2.551 0.667 3.874 1.00 93.50 93 VAL A C 1
ATOM 748 O O . VAL A 1 93 ? -2.226 1.140 2.788 1.00 93.50 93 VAL A O 1
ATOM 751 N N . PHE A 1 94 ? -3.784 0.737 4.360 1.00 95.81 94 PHE A N 1
ATOM 752 C CA . PHE A 1 94 ? -4.841 1.549 3.777 1.00 95.81 94 PHE A CA 1
ATOM 753 C C . PHE A 1 94 ? -5.100 2.752 4.677 1.00 95.81 94 PHE A C 1
ATOM 755 O O . PHE A 1 94 ? -4.976 2.660 5.899 1.00 95.81 94 PHE A O 1
ATOM 762 N N . MET A 1 95 ? -5.475 3.881 4.092 1.00 95.19 95 MET A N 1
ATOM 763 C CA . MET A 1 95 ? -5.727 5.112 4.836 1.00 95.19 95 MET A CA 1
ATOM 764 C C . MET A 1 95 ? -6.941 5.858 4.310 1.00 95.19 95 MET A C 1
ATOM 766 O O . MET A 1 95 ? -7.352 5.651 3.176 1.00 95.19 95 MET A O 1
ATOM 770 N N . THR A 1 96 ? -7.522 6.733 5.113 1.00 94.12 96 THR A N 1
ATOM 771 C CA . THR A 1 96 ? -8.590 7.629 4.657 1.00 94.12 96 THR A CA 1
ATOM 772 C C . THR A 1 96 ? -8.111 8.522 3.506 1.00 94.12 96 THR A C 1
ATOM 774 O O . THR A 1 96 ? -6.938 8.901 3.427 1.00 94.12 96 THR A O 1
ATOM 777 N N . ASP A 1 97 ? -9.024 8.892 2.605 1.00 88.50 97 ASP A N 1
ATOM 778 C CA . ASP A 1 97 ? -8.700 9.694 1.413 1.00 88.50 97 ASP A CA 1
ATOM 779 C C . ASP A 1 97 ? -8.087 11.056 1.779 1.00 88.50 97 ASP A C 1
ATOM 781 O O . ASP A 1 97 ? -7.124 11.512 1.161 1.00 88.50 97 ASP A O 1
ATOM 785 N N . HIS A 1 98 ? -8.583 11.700 2.838 1.00 86.69 98 HIS A N 1
ATOM 786 C CA . HIS A 1 98 ? -8.015 12.959 3.318 1.00 86.69 98 HIS A CA 1
ATOM 787 C C . HIS A 1 98 ? -6.577 12.796 3.811 1.00 86.69 98 HIS A C 1
ATOM 789 O O . HIS A 1 98 ? -5.729 13.630 3.491 1.00 86.69 98 HIS A O 1
ATOM 795 N N . LEU A 1 99 ? -6.274 11.711 4.530 1.00 88.62 99 LEU A N 1
ATOM 796 C CA . LEU A 1 99 ? -4.919 11.434 4.993 1.00 88.62 99 LEU A CA 1
ATOM 797 C C . LEU A 1 99 ? -3.983 11.121 3.817 1.00 88.62 99 LEU A C 1
ATOM 799 O O . LEU A 1 99 ? -2.876 11.661 3.769 1.00 88.62 99 LEU A O 1
ATOM 803 N N . ALA A 1 100 ? -4.444 10.333 2.839 1.00 88.00 100 ALA A N 1
ATOM 804 C CA . ALA A 1 100 ? -3.701 10.032 1.614 1.00 88.00 100 ALA A CA 1
ATOM 805 C C . ALA A 1 100 ? -3.357 11.304 0.829 1.00 88.00 100 ALA A C 1
ATOM 807 O O . ALA A 1 100 ? -2.199 11.543 0.495 1.00 88.00 100 ALA A O 1
ATOM 808 N N . ASN A 1 101 ? -4.343 12.166 0.584 1.00 81.94 101 ASN A N 1
ATOM 809 C CA . ASN A 1 101 ? -4.146 13.395 -0.184 1.00 81.94 101 ASN A CA 1
ATOM 810 C C . ASN A 1 101 ? -3.348 14.462 0.568 1.00 81.94 101 ASN A C 1
ATOM 812 O O . ASN A 1 101 ? -2.689 15.286 -0.063 1.00 81.94 101 ASN A O 1
ATOM 816 N 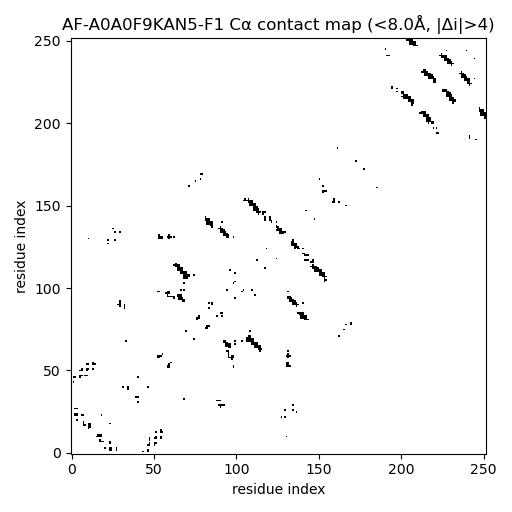N . PHE A 1 102 ? -3.416 14.486 1.899 1.00 82.00 102 PHE A N 1
ATOM 817 C CA . PHE A 1 102 ? -2.681 15.464 2.696 1.00 82.00 102 PHE A CA 1
ATOM 818 C C . PHE A 1 102 ? -1.220 15.055 2.893 1.00 82.00 102 PHE A C 1
ATOM 820 O O . PHE A 1 102 ? -0.319 15.865 2.686 1.00 82.00 102 PHE A O 1
ATOM 827 N N . LEU A 1 103 ? -0.973 13.800 3.279 1.00 74.38 103 LEU A N 1
ATOM 828 C CA . LEU A 1 103 ? 0.367 13.328 3.631 1.00 74.38 103 LEU A CA 1
ATOM 829 C C . LEU A 1 103 ? 1.103 12.664 2.470 1.00 74.38 103 LEU A C 1
ATOM 831 O O . LEU A 1 103 ? 2.331 12.664 2.473 1.00 74.38 103 LEU A O 1
ATOM 835 N N . PHE A 1 104 ? 0.400 12.102 1.490 1.00 72.94 104 PHE A N 1
ATOM 836 C CA . PHE A 1 104 ? 0.976 11.240 0.452 1.00 72.94 104 PHE A CA 1
ATOM 837 C C . PHE A 1 104 ? 0.581 11.673 -0.962 1.00 72.94 104 PHE A C 1
ATOM 839 O O . PHE A 1 104 ? 0.527 10.860 -1.882 1.00 72.94 104 PHE A O 1
ATOM 846 N N . ARG A 1 105 ? 0.345 12.975 -1.158 1.00 65.56 105 ARG A N 1
ATOM 847 C CA . ARG A 1 105 ? 0.082 13.554 -2.483 1.00 65.56 105 ARG A CA 1
ATOM 848 C C . ARG A 1 105 ? 1.209 13.290 -3.482 1.00 65.56 105 ARG A C 1
ATOM 850 O O . ARG A 1 105 ? 0.949 13.142 -4.670 1.00 65.56 105 ARG A O 1
ATOM 857 N N . ASP A 1 106 ? 2.442 13.243 -2.985 1.00 58.38 106 ASP A N 1
ATOM 858 C CA . ASP A 1 106 ? 3.640 13.009 -3.798 1.00 58.38 106 ASP A CA 1
ATOM 859 C C . ASP A 1 106 ? 3.769 11.540 -4.230 1.00 58.38 106 ASP A C 1
ATOM 861 O O . ASP A 1 106 ? 4.511 11.220 -5.159 1.00 58.38 106 ASP A O 1
ATOM 865 N N . SER A 1 107 ? 3.034 10.636 -3.576 1.00 64.31 107 SER A N 1
ATOM 866 C CA . SER A 1 107 ? 2.945 9.244 -3.985 1.00 64.31 107 SER A CA 1
ATOM 867 C C . SER A 1 107 ? 1.967 9.130 -5.157 1.00 64.31 107 SER A C 1
ATOM 869 O O . SER A 1 107 ? 0.807 9.536 -5.052 1.00 64.31 107 SER A O 1
ATOM 871 N N . PRO A 1 108 ? 2.413 8.600 -6.303 1.00 66.00 108 PRO A N 1
ATOM 872 C CA . PRO A 1 108 ? 1.797 8.939 -7.574 1.00 66.00 108 PRO A CA 1
ATOM 873 C C . PRO A 1 108 ? 0.465 8.231 -7.830 1.00 66.00 108 PRO A C 1
ATOM 875 O O . PRO A 1 108 ? -0.287 8.710 -8.675 1.00 66.00 108 PRO A O 1
ATOM 878 N N . VAL A 1 109 ? 0.166 7.115 -7.155 1.00 80.50 109 VAL A N 1
ATOM 879 C CA . VAL A 1 109 ? -1.035 6.306 -7.408 1.00 80.50 109 VAL A CA 1
ATOM 880 C C . VAL A 1 109 ? -1.787 6.027 -6.116 1.00 80.50 109 VAL A C 1
ATOM 882 O O . VAL A 1 109 ? -1.215 5.537 -5.144 1.00 80.50 109 VAL A O 1
ATOM 885 N N . HIS A 1 110 ? -3.087 6.293 -6.127 1.00 88.06 110 HIS A N 1
ATOM 886 C CA . HIS A 1 110 ? -4.014 6.037 -5.031 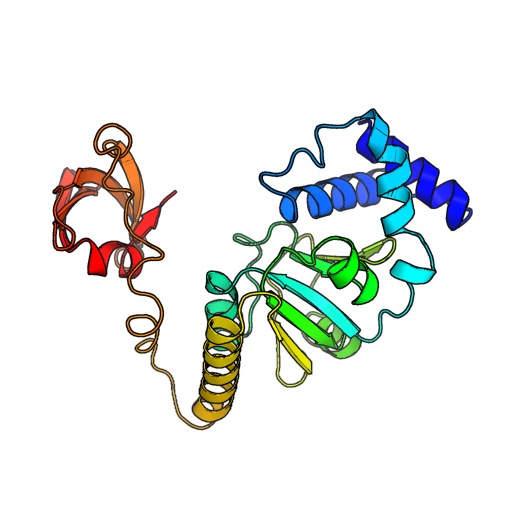1.00 88.06 110 HIS A CA 1
ATOM 887 C C . HIS A 1 110 ? -5.077 5.048 -5.522 1.00 88.06 110 HIS A C 1
ATOM 889 O O . HIS A 1 110 ? -5.864 5.371 -6.408 1.00 88.06 110 HIS A O 1
ATOM 895 N N . ILE A 1 111 ? -5.091 3.832 -4.977 1.00 91.12 111 ILE A N 1
ATOM 896 C CA . ILE A 1 111 ? -6.117 2.819 -5.256 1.00 91.12 111 ILE A CA 1
ATOM 897 C C . ILE A 1 111 ? -7.192 2.941 -4.178 1.00 91.12 111 ILE A C 1
ATOM 899 O O . ILE A 1 111 ? -6.946 2.614 -3.018 1.00 91.12 111 ILE A O 1
ATOM 903 N N . CYS A 1 112 ? -8.377 3.414 -4.546 1.00 92.69 112 CYS A N 1
ATOM 904 C CA . CYS A 1 112 ? -9.496 3.557 -3.626 1.00 92.69 112 CYS A CA 1
ATOM 905 C C . CYS A 1 112 ? -10.252 2.229 -3.508 1.00 92.69 112 CYS A C 1
ATOM 907 O O . CYS A 1 112 ? -10.690 1.657 -4.510 1.00 92.69 112 CYS A O 1
ATOM 909 N N . VAL A 1 113 ? -10.472 1.762 -2.284 1.00 94.75 113 VAL A N 1
ATOM 910 C CA . VAL A 1 113 ? -11.119 0.486 -1.976 1.00 94.75 113 VAL A CA 1
ATOM 911 C C . VAL A 1 113 ? -12.335 0.670 -1.075 1.00 94.75 113 VAL A C 1
ATOM 913 O O . VAL A 1 113 ? -12.339 1.535 -0.202 1.00 94.75 113 VAL A O 1
ATOM 916 N N . ASN A 1 114 ? -13.360 -0.158 -1.268 1.00 94.75 114 ASN A N 1
ATOM 917 C CA . ASN A 1 114 ? -14.483 -0.270 -0.343 1.00 94.75 114 ASN A CA 1
ATOM 918 C C . ASN A 1 114 ? -14.070 -1.128 0.862 1.00 94.75 114 ASN A C 1
ATOM 920 O O . ASN A 1 114 ? -13.681 -2.286 0.702 1.00 94.75 114 ASN A O 1
ATOM 924 N N . THR A 1 115 ? -14.163 -0.570 2.066 1.00 95.06 115 THR A N 1
ATOM 925 C CA . THR A 1 115 ? -13.631 -1.201 3.283 1.00 95.06 115 THR A CA 1
ATOM 926 C C . THR A 1 115 ? -14.380 -2.461 3.689 1.00 95.06 115 THR A C 1
ATOM 928 O O . THR A 1 115 ? -13.755 -3.435 4.114 1.00 95.06 115 THR A O 1
ATOM 931 N N . ASP A 1 116 ? -15.703 -2.467 3.550 1.00 93.88 116 ASP A N 1
ATOM 932 C CA . ASP A 1 116 ? -16.525 -3.611 3.942 1.00 93.88 116 ASP A CA 1
ATOM 933 C C . ASP A 1 116 ? -16.268 -4.797 3.013 1.00 93.88 116 ASP A C 1
ATOM 935 O O . ASP A 1 116 ? -16.040 -5.915 3.478 1.00 93.88 116 ASP A O 1
ATOM 939 N N . LEU A 1 117 ? -16.210 -4.543 1.702 1.00 94.75 117 LEU A N 1
ATOM 940 C CA . LEU A 1 117 ? -15.877 -5.564 0.709 1.00 94.75 117 LEU A CA 1
ATOM 941 C C . LEU A 1 117 ? -14.438 -6.063 0.871 1.00 94.75 117 LEU A C 1
ATOM 943 O O . LEU A 1 117 ? -14.204 -7.268 0.802 1.00 94.75 117 LEU A O 1
ATOM 947 N N . LEU A 1 118 ? -13.485 -5.170 1.159 1.00 95.38 118 LEU A N 1
ATOM 948 C CA . LEU A 1 118 ? -12.096 -5.540 1.437 1.00 95.38 118 LEU A CA 1
ATOM 949 C C . LEU A 1 118 ? -12.004 -6.506 2.624 1.00 95.38 118 LEU A C 1
ATOM 951 O O . LEU A 1 118 ? -11.362 -7.553 2.528 1.00 95.38 118 LEU A O 1
ATOM 955 N N . ARG A 1 119 ? -12.654 -6.174 3.746 1.00 94.19 119 ARG A N 1
ATOM 956 C CA . ARG A 1 119 ? -12.663 -7.020 4.947 1.00 94.19 119 ARG A CA 1
ATOM 957 C C . ARG A 1 119 ? -13.394 -8.339 4.708 1.00 94.19 119 ARG A C 1
ATOM 959 O O . ARG A 1 119 ? -12.939 -9.368 5.201 1.00 94.19 119 ARG A O 1
ATOM 966 N N . ALA A 1 120 ? -14.489 -8.320 3.948 1.00 93.06 120 ALA A N 1
ATOM 967 C CA . ALA A 1 120 ? -15.243 -9.520 3.600 1.00 93.06 120 ALA A CA 1
ATOM 968 C C . ALA A 1 120 ? -14.418 -10.487 2.735 1.00 93.06 120 ALA A C 1
ATOM 970 O O . ALA A 1 120 ? -14.355 -11.675 3.052 1.00 93.06 120 ALA A O 1
ATOM 971 N N . ALA A 1 121 ? -13.735 -9.978 1.703 1.00 92.25 121 ALA A N 1
ATOM 972 C CA . ALA A 1 121 ? -12.843 -10.769 0.851 1.00 92.25 121 ALA A CA 1
ATOM 973 C C . ALA A 1 121 ? -11.638 -11.329 1.631 1.00 92.25 121 ALA A C 1
ATOM 975 O O . ALA A 1 121 ? -11.142 -12.415 1.344 1.00 92.25 121 ALA A O 1
ATOM 976 N N . ASN A 1 122 ? -11.202 -10.621 2.677 1.00 94.31 122 ASN A N 1
ATOM 977 C CA . ASN A 1 122 ? -10.024 -10.959 3.473 1.00 94.31 122 ASN A CA 1
ATOM 978 C C . ASN A 1 122 ? -10.386 -11.347 4.914 1.00 94.31 122 ASN A C 1
ATOM 980 O O . ASN A 1 122 ? -9.736 -10.920 5.867 1.00 94.31 122 ASN A O 1
ATOM 984 N N . SER A 1 123 ? -11.402 -12.195 5.098 1.00 90.94 123 SER A N 1
ATOM 985 C CA . SER A 1 123 ? -11.951 -12.527 6.426 1.00 90.94 123 SER A CA 1
ATOM 986 C C . SER A 1 123 ? -10.967 -13.214 7.388 1.00 90.94 123 SER A C 1
ATOM 988 O O . SER A 1 123 ? -11.246 -13.333 8.580 1.00 90.94 123 SER A O 1
ATOM 990 N N . LYS A 1 124 ? -9.844 -13.726 6.871 1.00 89.19 124 LYS A N 1
ATOM 991 C CA . LYS A 1 124 ? -8.768 -14.362 7.650 1.00 89.19 124 LYS A CA 1
ATOM 992 C C . LYS A 1 124 ? -7.611 -13.411 7.970 1.00 89.19 124 LYS A C 1
ATOM 994 O O . LYS A 1 124 ? -6.722 -13.801 8.720 1.00 89.19 124 LYS A O 1
ATOM 999 N N . ALA A 1 125 ? -7.590 -12.215 7.384 1.00 89.31 125 ALA A N 1
ATOM 1000 C CA . ALA A 1 125 ? -6.524 -11.250 7.600 1.00 89.31 125 ALA A CA 1
ATOM 1001 C C . ALA A 1 125 ? -6.692 -10.536 8.951 1.00 89.31 125 ALA A C 1
ATOM 1003 O O . ALA A 1 125 ? -7.796 -10.174 9.363 1.00 89.31 125 ALA A O 1
ATOM 1004 N N . GLU A 1 126 ? -5.571 -10.311 9.636 1.00 87.94 126 GLU A N 1
ATOM 1005 C CA . GLU A 1 126 ? -5.524 -9.561 10.892 1.00 87.94 126 GLU A CA 1
ATOM 1006 C C . GLU A 1 126 ? -5.429 -8.063 10.573 1.00 87.94 126 GLU A C 1
ATOM 1008 O O . GLU A 1 126 ? -4.350 -7.517 10.332 1.00 87.94 126 GLU A O 1
ATOM 1013 N N . PHE A 1 127 ? -6.587 -7.403 10.534 1.00 92.44 127 PHE A N 1
ATOM 1014 C CA . PHE A 1 127 ? -6.685 -5.963 10.326 1.00 92.44 127 PHE A CA 1
ATOM 1015 C C . PHE A 1 127 ? -6.705 -5.206 11.651 1.00 92.44 127 PHE A C 1
ATOM 1017 O O . PHE A 1 127 ? -7.588 -5.424 12.483 1.00 92.44 127 PHE A O 1
ATOM 1024 N N . LEU A 1 128 ? -5.802 -4.241 11.794 1.00 92.38 128 LEU A N 1
ATOM 1025 C CA . LEU A 1 128 ? -5.793 -3.304 12.904 1.00 92.38 128 LEU A CA 1
ATOM 1026 C C . LEU A 1 128 ? -6.260 -1.923 12.439 1.00 92.38 128 LEU A C 1
ATOM 1028 O O . LEU A 1 128 ? -5.696 -1.337 11.517 1.00 92.38 128 LEU A O 1
ATOM 1032 N N . ASP A 1 129 ? 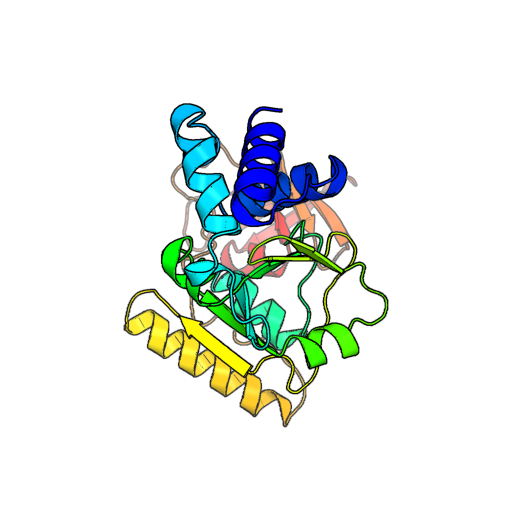-7.288 -1.408 13.103 1.00 91.75 129 ASP A N 1
ATOM 1033 C CA . ASP A 1 129 ? -7.816 -0.066 12.885 1.00 91.75 129 ASP A CA 1
ATOM 1034 C C . ASP A 1 129 ? -7.195 0.901 13.906 1.00 91.75 129 ASP A C 1
ATOM 1036 O O . ASP A 1 129 ? -7.351 0.708 15.114 1.00 91.75 129 ASP A O 1
ATOM 1040 N N . VAL A 1 130 ? -6.446 1.903 13.432 1.00 89.50 130 VAL A N 1
ATOM 1041 C CA . VAL A 1 130 ? -5.806 2.907 14.299 1.00 89.50 130 VAL A CA 1
ATOM 1042 C C . VAL A 1 130 ? -5.784 4.262 13.601 1.00 89.50 130 VAL A C 1
ATOM 1044 O O . VAL A 1 130 ? -5.220 4.394 12.517 1.00 89.50 130 VAL A O 1
ATOM 1047 N N . GLY A 1 131 ? -6.360 5.290 14.231 1.00 88.94 131 GLY A N 1
ATOM 1048 C CA . GLY A 1 131 ? -6.402 6.637 13.650 1.00 88.94 131 GLY A CA 1
ATOM 1049 C C . GLY A 1 131 ? -7.118 6.631 12.298 1.00 88.94 131 GLY A C 1
ATOM 1050 O O . GLY A 1 131 ? -8.148 5.985 12.167 1.00 88.94 131 GLY A O 1
ATOM 1051 N N . GLY A 1 132 ? -6.563 7.282 11.278 1.00 92.00 132 GLY A N 1
ATOM 1052 C CA . GLY A 1 132 ? -7.064 7.251 9.898 1.00 92.00 132 GLY A CA 1
ATOM 1053 C C . GLY A 1 132 ? -6.611 6.042 9.074 1.00 92.00 132 GLY A C 1
ATOM 1054 O O . GLY A 1 132 ? -6.732 6.067 7.853 1.00 92.00 132 GLY A O 1
ATOM 1055 N N . LEU A 1 133 ? -6.040 5.010 9.705 1.00 93.88 133 LEU A N 1
ATOM 1056 C CA . LEU A 1 133 ? -5.384 3.895 9.023 1.00 93.88 133 LEU A CA 1
ATOM 1057 C C . LEU A 1 133 ? -6.068 2.558 9.316 1.00 93.88 133 LEU A C 1
ATOM 1059 O O . LEU A 1 133 ? -6.648 2.335 10.384 1.00 93.88 133 LEU A O 1
ATOM 1063 N N . LEU A 1 134 ? -5.951 1.664 8.342 1.00 95.81 134 LEU A N 1
ATOM 1064 C CA . LEU A 1 134 ? -6.273 0.251 8.423 1.00 95.81 134 LEU A CA 1
ATOM 1065 C C . LEU A 1 134 ? -5.027 -0.530 8.005 1.00 95.81 134 LEU A C 1
ATOM 1067 O O . LEU A 1 134 ? -4.613 -0.490 6.847 1.00 95.81 134 LEU A O 1
ATOM 1071 N N . ILE A 1 135 ? -4.416 -1.223 8.960 1.00 94.31 135 ILE A N 1
ATOM 1072 C CA . ILE A 1 135 ? -3.125 -1.883 8.778 1.00 94.31 135 ILE A CA 1
ATOM 1073 C C . ILE A 1 135 ? -3.339 -3.392 8.766 1.00 94.31 135 ILE A C 1
ATOM 1075 O O . ILE A 1 135 ? -3.871 -3.952 9.724 1.00 94.31 135 ILE A O 1
ATOM 1079 N N . CYS A 1 136 ? -2.896 -4.057 7.704 1.00 93.25 136 CYS A N 1
ATOM 1080 C CA . CYS A 1 136 ? -2.766 -5.506 7.666 1.00 93.25 136 CYS A CA 1
ATOM 1081 C C . CYS A 1 136 ? -1.294 -5.869 7.873 1.00 93.25 136 CYS A C 1
ATOM 1083 O O . CYS A 1 136 ? -0.433 -5.550 7.054 1.00 93.25 136 CYS A O 1
ATOM 1085 N N . HIS A 1 137 ? -1.000 -6.509 9.004 1.00 80.38 137 HIS A N 1
ATOM 1086 C CA . HIS A 1 137 ? 0.378 -6.797 9.409 1.00 80.38 137 HIS A CA 1
ATOM 1087 C C . HIS A 1 137 ? 0.824 -8.233 9.105 1.00 80.38 137 HIS A C 1
ATOM 1089 O O . HIS A 1 137 ? 1.943 -8.609 9.457 1.00 80.38 137 HIS A O 1
ATOM 1095 N N . LYS A 1 138 ? -0.050 -9.051 8.502 1.00 81.00 138 LYS A N 1
ATOM 1096 C CA . LYS A 1 138 ? 0.240 -10.431 8.098 1.00 81.00 138 LYS A CA 1
ATOM 1097 C C . LYS A 1 138 ? -0.589 -10.839 6.888 1.00 81.00 138 LYS A C 1
ATOM 1099 O O . LYS A 1 138 ? -1.815 -10.806 6.942 1.00 81.00 138 LYS A O 1
ATOM 1104 N N . GLY A 1 139 ? 0.107 -11.382 5.895 1.00 80.44 139 GLY A N 1
ATOM 1105 C CA . GLY A 1 139 ? -0.498 -12.006 4.726 1.00 80.44 139 GLY A CA 1
ATOM 1106 C C . GLY A 1 139 ? -0.833 -11.013 3.622 1.00 80.44 139 GLY A C 1
ATOM 1107 O O . GLY A 1 139 ? -0.920 -9.807 3.841 1.00 80.44 139 GLY A O 1
ATOM 1108 N N . ASN A 1 140 ? -0.999 -11.558 2.422 1.00 85.50 140 ASN A N 1
ATOM 1109 C CA . ASN A 1 140 ? -1.425 -10.801 1.257 1.00 85.50 140 ASN A CA 1
ATOM 1110 C C . ASN A 1 140 ? -2.886 -10.365 1.395 1.00 85.50 140 ASN A C 1
ATOM 1112 O O . ASN A 1 140 ? -3.665 -10.977 2.130 1.00 85.50 140 ASN A O 1
ATOM 1116 N N . ILE A 1 141 ? -3.252 -9.336 0.637 1.00 94.69 141 ILE A N 1
ATOM 1117 C CA . ILE A 1 141 ? -4.619 -8.829 0.574 1.00 94.69 141 ILE A CA 1
ATOM 1118 C C . ILE A 1 141 ? -5.187 -9.042 -0.821 1.00 94.69 141 ILE A C 1
ATOM 1120 O O . ILE A 1 141 ? -4.675 -8.489 -1.790 1.00 94.69 141 ILE A O 1
ATOM 1124 N N . THR A 1 142 ? -6.269 -9.805 -0.912 1.00 93.56 142 THR A N 1
ATOM 1125 C CA . THR A 1 142 ? -7.022 -10.024 -2.146 1.00 93.56 142 THR A CA 1
ATOM 1126 C C . THR A 1 142 ? -7.946 -8.839 -2.433 1.00 93.56 142 THR A C 1
ATOM 1128 O O . THR A 1 142 ? -8.593 -8.297 -1.535 1.00 93.56 142 THR A O 1
ATOM 1131 N N . LEU A 1 143 ? -8.016 -8.443 -3.700 1.00 91.06 143 LEU A N 1
ATOM 1132 C CA . LEU A 1 143 ? -8.824 -7.349 -4.230 1.00 91.06 143 LEU A CA 1
ATOM 1133 C C . LEU A 1 143 ? -9.858 -7.905 -5.221 1.00 91.06 143 LEU A C 1
ATOM 1135 O O . LEU A 1 143 ? -9.761 -7.686 -6.429 1.00 91.06 143 LEU A O 1
ATOM 1139 N N . ASP A 1 144 ? -10.828 -8.655 -4.696 1.00 85.00 144 ASP A N 1
ATOM 1140 C CA . ASP A 1 144 ? -11.932 -9.226 -5.477 1.00 85.00 144 ASP A CA 1
ATOM 1141 C C . ASP A 1 144 ? -12.795 -8.149 -6.165 1.00 85.00 144 ASP A C 1
ATOM 1143 O O . ASP A 1 144 ? -12.670 -6.942 -5.926 1.00 85.00 144 ASP A O 1
ATOM 1147 N N . ASP A 1 145 ? -13.692 -8.586 -7.050 1.00 78.56 145 ASP A N 1
ATOM 1148 C CA . ASP A 1 145 ? -14.536 -7.688 -7.838 1.00 78.56 145 ASP A CA 1
ATOM 1149 C C . ASP A 1 145 ? -15.363 -6.748 -6.951 1.00 78.56 145 ASP A C 1
ATOM 1151 O O . ASP A 1 145 ? -16.062 -7.163 -6.028 1.00 78.56 145 ASP A O 1
ATOM 1155 N N . GLY A 1 146 ? -15.281 -5.451 -7.250 1.00 80.00 146 GLY A N 1
ATOM 1156 C CA . GLY A 1 146 ? -15.958 -4.400 -6.491 1.00 80.00 146 GLY A CA 1
ATOM 1157 C C . GLY A 1 146 ? -15.210 -3.923 -5.244 1.00 80.00 146 GLY A C 1
ATOM 1158 O O . GLY A 1 146 ? -15.596 -2.895 -4.691 1.00 80.00 146 GLY A O 1
ATOM 1159 N N . VAL A 1 147 ? -14.123 -4.590 -4.825 1.00 90.75 147 VAL A N 1
ATOM 1160 C CA . VAL A 1 147 ? -13.253 -4.071 -3.755 1.00 90.75 147 VAL A CA 1
ATOM 1161 C C . VAL A 1 147 ? -12.599 -2.774 -4.209 1.00 90.75 147 VAL A C 1
ATOM 1163 O O . VAL A 1 147 ? -12.649 -1.787 -3.483 1.00 90.75 147 VAL A O 1
ATOM 1166 N N . ILE A 1 148 ? -12.020 -2.748 -5.412 1.00 91.00 148 ILE A N 1
ATOM 1167 C CA . ILE A 1 148 ? -11.475 -1.522 -6.004 1.00 91.00 148 ILE A CA 1
ATOM 1168 C C . ILE A 1 148 ? -12.628 -0.695 -6.567 1.00 91.00 148 ILE A C 1
ATOM 1170 O O . ILE A 1 148 ? -13.367 -1.143 -7.441 1.00 91.00 148 ILE A O 1
ATOM 1174 N N . THR A 1 149 ? -12.748 0.530 -6.072 1.00 88.81 149 THR A N 1
ATOM 1175 C CA . THR A 1 149 ? -13.797 1.484 -6.454 1.00 88.81 149 THR A CA 1
ATOM 1176 C C . THR A 1 149 ? -13.296 2.546 -7.425 1.00 88.81 149 THR A C 1
ATOM 1178 O O . THR A 1 149 ? -14.063 3.003 -8.266 1.00 88.81 149 THR A O 1
ATOM 1181 N N . ASP A 1 150 ? -12.022 2.935 -7.321 1.00 87.88 150 ASP A N 1
ATOM 1182 C CA . ASP A 1 150 ? -11.397 3.958 -8.163 1.00 87.88 150 ASP A CA 1
ATOM 1183 C C . ASP A 1 150 ? -9.862 3.819 -8.130 1.00 87.88 150 ASP A C 1
ATOM 1185 O O . ASP A 1 150 ? -9.302 3.231 -7.202 1.00 87.88 150 ASP A O 1
ATOM 1189 N N . VAL A 1 151 ? -9.174 4.365 -9.135 1.00 85.44 151 VAL A N 1
ATOM 1190 C CA . VAL A 1 151 ? -7.709 4.484 -9.174 1.00 85.44 151 VAL A CA 1
ATOM 1191 C C . VAL A 1 151 ? -7.346 5.892 -9.634 1.00 85.44 151 VAL A C 1
ATOM 1193 O O . VAL A 1 151 ? -7.585 6.272 -10.780 1.00 85.44 151 VAL A O 1
ATOM 1196 N N . ARG A 1 152 ? -6.716 6.664 -8.747 1.00 83.38 152 ARG A N 1
ATOM 1197 C CA . ARG A 1 152 ? -6.327 8.058 -8.987 1.00 83.38 152 ARG A CA 1
ATOM 1198 C C . ARG A 1 152 ? -4.821 8.172 -9.184 1.00 83.38 152 ARG A C 1
ATOM 1200 O O . ARG A 1 152 ? -4.039 7.498 -8.517 1.00 83.38 152 ARG A O 1
ATOM 1207 N N . TYR A 1 153 ? -4.417 9.052 -10.096 1.00 73.12 153 TYR A N 1
ATOM 1208 C CA . TYR A 1 153 ? -3.015 9.365 -10.362 1.00 73.12 153 TYR A CA 1
ATOM 1209 C C . TYR A 1 153 ? -2.739 10.849 -10.118 1.00 73.12 153 TYR A C 1
ATOM 1211 O O . TYR A 1 153 ? -3.454 11.703 -10.645 1.00 73.12 153 TYR A O 1
ATOM 1219 N N . HIS A 1 154 ? -1.688 11.147 -9.351 1.00 68.69 154 HIS A N 1
ATOM 1220 C CA . HIS A 1 154 ? -1.351 12.500 -8.888 1.00 68.69 154 HIS A CA 1
ATOM 1221 C C . HIS A 1 154 ? -0.110 13.114 -9.570 1.00 68.69 154 HIS A C 1
ATOM 1223 O O . HIS A 1 154 ? 0.330 14.191 -9.174 1.00 68.69 154 HIS A O 1
ATOM 1229 N N . GLY A 1 155 ? 0.447 12.468 -10.603 1.00 64.56 155 GLY A N 1
ATOM 1230 C CA . GLY A 1 155 ? 1.576 12.995 -11.387 1.00 64.56 155 GLY A CA 1
ATOM 1231 C C . GLY A 1 155 ? 1.169 13.789 -12.642 1.00 64.56 155 GLY A C 1
ATOM 1232 O O . GLY A 1 155 ? 0.064 14.316 -12.735 1.00 64.56 155 GLY A O 1
ATOM 1233 N N . SER A 1 156 ? 2.070 13.872 -13.631 1.00 64.06 156 SER A N 1
ATOM 1234 C CA . SER A 1 156 ? 1.866 14.659 -14.863 1.00 64.06 156 SER A CA 1
ATOM 1235 C C . SER A 1 156 ? 0.665 14.195 -15.703 1.00 64.06 156 SER A C 1
ATOM 1237 O O . SER A 1 156 ? 0.317 13.013 -15.706 1.00 64.06 156 SER A O 1
ATOM 1239 N N . GLU A 1 157 ? 0.061 15.109 -16.474 1.00 57.78 157 GLU A N 1
ATOM 1240 C CA . GLU A 1 157 ? -1.100 14.805 -17.332 1.00 57.78 157 GLU A CA 1
ATOM 1241 C C . GLU A 1 157 ? -0.828 13.659 -18.317 1.00 57.78 157 GLU A C 1
ATOM 1243 O O . GLU A 1 157 ? -1.636 12.743 -18.432 1.00 57.78 157 GLU A O 1
ATOM 1248 N N . MET A 1 158 ? 0.358 13.630 -18.931 1.00 54.56 158 MET A N 1
ATOM 1249 C CA . MET A 1 158 ? 0.770 12.545 -19.830 1.00 54.56 158 MET A CA 1
ATOM 1250 C C . MET A 1 158 ? 0.763 11.173 -19.134 1.00 54.56 158 MET A C 1
ATOM 1252 O O . MET A 1 158 ? 0.313 10.175 -19.697 1.00 54.56 158 MET A O 1
ATOM 1256 N N . ASN A 1 159 ? 1.240 11.102 -17.889 1.00 52.69 159 ASN A N 1
ATOM 1257 C CA . ASN A 1 159 ? 1.225 9.855 -17.128 1.00 52.69 159 ASN A CA 1
ATOM 1258 C C . ASN A 1 159 ? -0.181 9.514 -16.621 1.00 52.69 159 ASN A C 1
ATOM 1260 O O . ASN A 1 159 ? -0.523 8.337 -16.511 1.00 52.69 159 ASN A O 1
ATOM 1264 N N . ARG A 1 160 ? -1.023 10.520 -16.366 1.00 56.78 160 ARG A N 1
ATOM 1265 C CA . ARG A 1 160 ? -2.438 10.334 -16.028 1.00 56.78 160 ARG A CA 1
ATOM 1266 C C . ARG A 1 160 ? -3.208 9.685 -17.176 1.00 56.78 160 ARG A C 1
ATOM 1268 O O . ARG A 1 160 ? -3.973 8.752 -16.931 1.00 56.78 160 ARG A O 1
ATOM 1275 N N . GLU A 1 161 ? -2.983 10.129 -18.411 1.00 55.12 161 GLU A N 1
ATOM 1276 C CA . GLU A 1 161 ? -3.584 9.534 -19.612 1.00 55.12 161 GLU A CA 1
ATOM 1277 C C . GLU A 1 161 ? -3.141 8.078 -19.792 1.00 55.12 161 GLU A C 1
ATOM 1279 O O . GLU A 1 161 ? -3.989 7.196 -19.943 1.00 55.12 161 GLU A O 1
ATOM 1284 N N . ARG A 1 162 ? -1.834 7.797 -19.664 1.00 58.66 162 ARG A N 1
ATOM 1285 C CA . ARG A 1 162 ? -1.293 6.424 -19.709 1.00 58.66 162 ARG A CA 1
ATOM 1286 C C . ARG A 1 162 ? -1.891 5.526 -18.623 1.00 58.66 162 ARG A C 1
ATOM 1288 O O . ARG A 1 162 ? -2.278 4.398 -18.911 1.00 58.66 162 ARG A O 1
ATOM 1295 N N . THR A 1 163 ? -2.003 6.029 -17.393 1.00 55.56 163 THR A N 1
ATOM 1296 C CA . THR A 1 163 ? -2.565 5.283 -16.251 1.00 55.56 163 THR A CA 1
ATOM 1297 C C . THR A 1 163 ? -4.045 4.985 -16.462 1.00 55.56 163 THR A C 1
ATOM 1299 O O . THR A 1 163 ? -4.482 3.855 -16.268 1.00 55.56 163 THR A O 1
ATOM 1302 N N . SER A 1 164 ? -4.810 5.975 -16.928 1.00 57.97 164 SER A N 1
ATOM 1303 C CA . SER A 1 164 ? -6.235 5.807 -17.235 1.00 57.97 164 SER A CA 1
ATOM 1304 C C . SER A 1 164 ? -6.443 4.795 -18.367 1.00 57.97 164 SER A C 1
ATOM 1306 O O . SER A 1 164 ? -7.347 3.965 -18.295 1.00 57.97 164 SER A O 1
ATOM 1308 N N . GLY A 1 165 ? -5.583 4.819 -19.391 1.00 60.19 165 GLY A N 1
ATOM 1309 C CA . GLY A 1 165 ? -5.551 3.810 -20.452 1.00 60.19 165 GLY A CA 1
ATOM 1310 C C . GLY A 1 165 ? -5.267 2.406 -19.914 1.00 60.19 165 GLY A C 1
ATOM 1311 O O . GLY A 1 165 ? -6.037 1.489 -20.182 1.00 60.19 165 GLY A O 1
ATOM 1312 N N . LEU A 1 166 ? -4.232 2.255 -19.080 1.00 61.69 166 LEU A N 1
ATOM 1313 C CA . LEU A 1 166 ? -3.859 0.981 -18.456 1.00 61.69 166 LEU A CA 1
ATOM 1314 C C . LEU A 1 166 ? -4.999 0.384 -17.617 1.00 61.69 166 LEU A C 1
ATOM 1316 O O . LEU A 1 166 ? -5.309 -0.796 -17.766 1.00 61.69 166 LEU A O 1
ATOM 1320 N N . VAL A 1 167 ? -5.632 1.187 -16.753 1.00 60.62 167 VAL A N 1
ATOM 1321 C CA . VAL A 1 167 ? -6.755 0.739 -15.909 1.00 60.62 167 VAL A CA 1
ATOM 1322 C C . VAL A 1 167 ? -7.914 0.252 -16.779 1.00 60.62 167 VAL A C 1
ATOM 1324 O O . VAL A 1 167 ? -8.404 -0.861 -16.583 1.00 60.62 167 VAL A O 1
ATOM 1327 N N . ASN A 1 168 ? -8.299 1.040 -17.787 1.00 60.91 168 ASN A N 1
ATOM 1328 C CA . ASN A 1 168 ? -9.370 0.681 -18.715 1.00 60.91 168 ASN A CA 1
ATOM 1329 C C . ASN A 1 168 ? -9.050 -0.589 -19.516 1.00 60.91 168 ASN A C 1
ATOM 1331 O O . ASN A 1 168 ? -9.932 -1.418 -19.741 1.00 60.91 168 ASN A O 1
ATOM 1335 N N . ASP A 1 169 ? -7.802 -0.758 -19.949 1.00 63.88 169 ASP A N 1
ATOM 1336 C CA . ASP A 1 169 ? -7.367 -1.928 -20.706 1.00 63.88 169 ASP A CA 1
ATOM 1337 C C . ASP A 1 169 ? -7.369 -3.193 -19.850 1.00 63.88 169 ASP A C 1
ATOM 1339 O O . ASP A 1 169 ? -7.846 -4.230 -20.310 1.00 63.88 169 ASP A O 1
ATOM 1343 N N . ILE A 1 170 ? -6.895 -3.124 -18.602 1.00 59.56 170 ILE A N 1
ATOM 1344 C CA . ILE A 1 170 ? -6.949 -4.256 -17.669 1.00 59.56 170 ILE A CA 1
ATOM 1345 C C . ILE A 1 170 ? -8.409 -4.630 -17.391 1.00 59.56 170 ILE A C 1
ATOM 1347 O O . ILE A 1 170 ? -8.768 -5.799 -17.524 1.00 59.56 170 ILE A O 1
ATOM 1351 N N . GLN A 1 171 ? -9.269 -3.649 -17.101 1.00 58.50 171 GLN A N 1
ATOM 1352 C CA . GLN A 1 171 ? -10.700 -3.883 -16.877 1.00 58.50 171 GLN A CA 1
ATOM 1353 C C . GLN A 1 171 ? -11.387 -4.515 -18.102 1.00 58.50 171 GLN A C 1
ATOM 1355 O O . GLN A 1 171 ? -12.176 -5.444 -17.949 1.00 58.50 171 GLN A O 1
ATOM 1360 N N . LYS A 1 172 ? -11.054 -4.088 -19.330 1.00 60.78 172 LYS A N 1
ATOM 1361 C CA . LYS A 1 172 ? -11.577 -4.696 -20.571 1.00 60.78 172 LYS A CA 1
ATOM 1362 C C . LYS A 1 172 ? -11.038 -6.109 -20.819 1.00 60.78 172 LYS A C 1
ATOM 1364 O O . LYS A 1 172 ? -11.786 -6.982 -21.255 1.00 60.78 172 LYS A O 1
ATOM 1369 N N . ARG A 1 173 ? -9.750 -6.351 -20.546 1.00 54.41 173 ARG A N 1
ATOM 1370 C CA . ARG A 1 173 ? -9.099 -7.668 -20.697 1.00 54.41 173 ARG A CA 1
ATOM 1371 C C . ARG A 1 173 ? -9.618 -8.699 -19.702 1.00 54.41 173 ARG A C 1
ATOM 1373 O O . ARG A 1 173 ? -9.581 -9.883 -20.002 1.00 54.41 173 ARG A O 1
ATOM 1380 N N . GLN A 1 174 ? -10.189 -8.287 -18.574 1.00 54.34 174 GLN A N 1
ATOM 1381 C CA . GLN A 1 174 ? -10.862 -9.205 -17.647 1.00 54.34 174 GLN A CA 1
ATOM 1382 C C . GLN A 1 174 ? -12.124 -9.878 -18.248 1.00 54.34 174 GLN A C 1
ATOM 1384 O O . GLN A 1 174 ? -12.689 -10.768 -17.620 1.00 54.34 174 GLN A O 1
ATOM 1389 N N . GLY A 1 175 ? -12.510 -9.548 -19.494 1.00 48.09 175 GLY A N 1
ATOM 1390 C CA . GLY A 1 175 ? -13.452 -10.314 -20.321 1.00 48.09 175 GLY A CA 1
ATOM 1391 C C . GLY A 1 175 ? -12.846 -11.382 -21.256 1.00 48.09 175 GLY A C 1
ATOM 1392 O O . GLY A 1 175 ? -13.615 -12.150 -21.829 1.00 48.09 175 GLY A O 1
ATOM 1393 N N . ILE A 1 176 ? -11.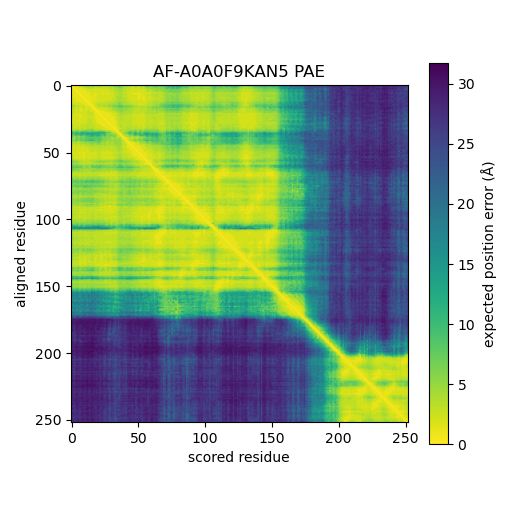517 -11.472 -21.440 1.00 32.84 176 ILE A N 1
ATOM 1394 C CA . ILE A 1 176 ? -10.832 -12.513 -22.242 1.00 32.84 176 ILE A CA 1
ATOM 1395 C C . ILE A 1 176 ? -9.424 -12.789 -21.670 1.00 32.84 176 ILE A C 1
ATOM 1397 O O . ILE A 1 176 ? -8.554 -11.928 -21.708 1.00 32.84 176 ILE A O 1
ATOM 1401 N N . SER A 1 177 ? -9.218 -14.025 -21.196 1.00 31.42 177 SER A N 1
ATOM 1402 C CA . SER A 1 177 ? -7.955 -14.750 -20.935 1.00 31.42 177 SER A CA 1
ATOM 1403 C C . SER A 1 177 ? -6.614 -13.995 -21.084 1.00 31.42 177 SER A C 1
ATOM 1405 O O . SER A 1 177 ? -6.213 -13.627 -22.184 1.00 31.42 177 SER A O 1
ATOM 1407 N N . PHE A 1 178 ? -5.880 -13.939 -19.963 1.00 39.47 178 PHE A N 1
ATOM 1408 C CA . PHE A 1 178 ? -4.454 -13.632 -19.752 1.00 39.47 178 PHE A CA 1
ATOM 1409 C C . PHE A 1 178 ? -3.539 -13.463 -20.983 1.00 39.47 178 PHE A C 1
ATOM 1411 O O . PHE A 1 178 ? -3.359 -14.391 -21.766 1.00 39.47 178 PHE A O 1
ATOM 1418 N N . SER A 1 179 ? -2.762 -12.368 -21.001 1.00 31.25 179 SER A N 1
ATOM 1419 C CA . SER A 1 179 ? -1.314 -12.444 -21.276 1.00 31.25 179 SER A CA 1
ATOM 1420 C C . SER A 1 179 ? -0.546 -11.201 -20.785 1.00 31.25 179 SER A C 1
ATOM 1422 O O . SER A 1 179 ? -0.944 -10.056 -21.002 1.00 31.25 179 SER A O 1
ATOM 1424 N N . LYS A 1 180 ? 0.603 -11.459 -20.145 1.00 33.31 180 LYS A N 1
ATOM 1425 C CA . LYS A 1 180 ? 1.584 -10.530 -19.545 1.00 33.31 180 LYS A CA 1
ATOM 1426 C C . LYS A 1 180 ? 2.345 -9.633 -20.550 1.00 33.31 180 LYS A C 1
ATOM 1428 O O . LYS A 1 180 ? 3.373 -9.060 -20.209 1.00 33.31 180 LYS A O 1
ATOM 1433 N N . ALA A 1 181 ? 1.877 -9.475 -21.788 1.00 30.17 181 ALA A N 1
ATOM 1434 C CA . ALA A 1 181 ? 2.694 -8.914 -22.873 1.00 30.17 181 ALA A CA 1
ATOM 1435 C C . ALA A 1 181 ? 2.809 -7.372 -22.900 1.00 30.17 181 ALA A C 1
ATOM 1437 O O . ALA A 1 181 ? 3.717 -6.838 -23.523 1.00 30.17 181 ALA A O 1
ATOM 1438 N N . ALA A 1 182 ? 1.945 -6.625 -22.206 1.00 31.55 182 ALA A N 1
ATOM 1439 C CA . ALA A 1 182 ? 1.867 -5.168 -22.395 1.00 31.55 182 ALA A CA 1
ATOM 1440 C C . ALA A 1 182 ? 2.820 -4.331 -21.513 1.00 31.55 182 ALA A C 1
ATOM 1442 O O . ALA A 1 182 ? 2.674 -3.117 -21.444 1.00 31.55 182 ALA A O 1
ATOM 1443 N N . ALA A 1 183 ? 3.726 -4.942 -20.734 1.00 31.30 183 ALA A N 1
ATOM 1444 C CA . ALA A 1 183 ? 4.618 -4.194 -19.820 1.00 31.30 183 ALA A CA 1
ATOM 1445 C C . ALA A 1 183 ? 5.799 -3.560 -20.555 1.00 31.30 183 ALA A C 1
ATOM 1447 O O . ALA A 1 183 ? 6.331 -2.547 -20.115 1.00 31.30 183 ALA A O 1
ATOM 1448 N N . LYS A 1 184 ? 6.141 -4.122 -21.717 1.00 31.11 184 LYS A N 1
ATOM 1449 C CA . LYS A 1 184 ? 7.305 -3.739 -22.514 1.00 31.11 184 LYS A CA 1
ATOM 1450 C C . LYS A 1 184 ? 7.099 -2.452 -23.333 1.00 31.11 184 LYS A C 1
ATOM 1452 O O . LYS A 1 184 ? 8.077 -1.861 -23.760 1.00 31.11 184 LYS A O 1
ATOM 1457 N N . GLU A 1 185 ? 5.859 -1.991 -23.536 1.00 31.34 185 GLU A N 1
ATOM 1458 C CA . GLU A 1 185 ? 5.571 -0.875 -24.462 1.00 31.34 185 GLU A CA 1
ATOM 1459 C C . GLU A 1 185 ? 5.431 0.514 -23.808 1.00 31.34 185 GLU A C 1
ATOM 1461 O O . GLU A 1 185 ? 5.542 1.517 -24.508 1.00 31.34 185 GLU A O 1
ATOM 1466 N N . ILE A 1 186 ? 5.189 0.626 -22.493 1.00 33.75 186 ILE A N 1
ATOM 1467 C CA . ILE A 1 186 ? 4.694 1.894 -21.902 1.00 33.75 186 ILE A CA 1
ATOM 1468 C C . ILE A 1 186 ? 5.766 2.672 -21.104 1.00 33.75 186 ILE A C 1
ATOM 1470 O O . ILE A 1 186 ? 5.604 3.876 -20.873 1.00 33.75 186 ILE A O 1
ATOM 1474 N N . ALA A 1 187 ? 6.888 2.042 -20.732 1.00 35.09 187 ALA A N 1
ATOM 1475 C CA . ALA A 1 187 ? 7.976 2.696 -19.993 1.00 35.09 187 ALA A CA 1
ATOM 1476 C C . ALA A 1 187 ? 9.352 2.032 -20.242 1.00 35.09 187 ALA A C 1
ATOM 1478 O O . ALA A 1 187 ? 9.810 1.259 -19.404 1.00 35.09 187 ALA A O 1
ATOM 1479 N N . PRO A 1 188 ? 10.025 2.329 -21.369 1.00 37.34 188 PRO A N 1
ATOM 1480 C CA . PRO A 1 188 ? 11.330 1.741 -21.693 1.00 37.34 188 PRO A CA 1
ATOM 1481 C C . PRO A 1 188 ? 12.492 2.168 -20.768 1.00 37.34 188 PRO A C 1
ATOM 1483 O O . PRO A 1 188 ? 13.550 1.554 -20.832 1.00 37.34 188 PRO A O 1
ATOM 1486 N N . ASP A 1 189 ? 12.312 3.161 -19.884 1.00 31.02 189 ASP A N 1
ATOM 1487 C CA . ASP A 1 189 ? 13.422 3.792 -19.138 1.00 31.02 189 ASP A CA 1
ATOM 1488 C C . ASP A 1 189 ? 13.389 3.614 -17.605 1.00 31.02 189 ASP A C 1
ATOM 1490 O O . ASP A 1 189 ? 14.211 4.198 -16.906 1.00 31.02 189 ASP A O 1
ATOM 1494 N N . VAL A 1 190 ? 12.458 2.834 -17.041 1.00 34.03 190 VAL A N 1
ATOM 1495 C CA . VAL A 1 190 ? 12.296 2.739 -15.567 1.00 34.03 190 VAL A CA 1
ATOM 1496 C C . VAL A 1 190 ? 13.170 1.652 -14.926 1.00 34.03 190 VAL A C 1
ATOM 1498 O O . VAL A 1 190 ? 13.427 1.708 -13.728 1.00 34.03 190 VAL A O 1
ATOM 1501 N N . PHE A 1 191 ? 13.698 0.719 -15.717 1.00 36.47 191 PHE A N 1
ATOM 1502 C CA . PHE A 1 191 ? 14.634 -0.308 -15.250 1.00 36.47 191 PHE A CA 1
ATOM 1503 C C . PHE A 1 191 ? 15.970 -0.272 -15.999 1.00 36.47 191 PHE A C 1
ATOM 1505 O O . PHE A 1 191 ? 16.576 -1.297 -16.302 1.00 36.47 191 PHE A O 1
ATOM 1512 N N . ARG A 1 192 ? 16.470 0.923 -16.322 1.00 39.94 192 ARG A N 1
ATOM 1513 C CA . ARG A 1 192 ? 17.884 1.004 -16.681 1.00 39.94 192 ARG A CA 1
ATOM 1514 C C . ARG A 1 192 ? 18.685 0.741 -15.415 1.00 39.94 192 ARG A C 1
ATOM 1516 O O . ARG A 1 192 ? 18.694 1.568 -14.510 1.00 39.94 192 ARG A O 1
ATOM 1523 N N . ILE A 1 193 ? 19.356 -0.409 -15.369 1.00 40.97 193 ILE A N 1
ATOM 1524 C CA . ILE A 1 193 ? 20.609 -0.559 -14.626 1.00 40.97 193 ILE A CA 1
ATOM 1525 C C . ILE A 1 193 ? 21.395 0.730 -14.872 1.00 40.97 193 ILE A C 1
ATOM 1527 O O . ILE A 1 193 ? 21.682 1.045 -16.028 1.00 40.97 193 ILE A O 1
ATOM 1531 N N . ASP A 1 194 ? 21.628 1.515 -13.822 1.00 39.66 194 ASP A N 1
ATOM 1532 C CA . ASP A 1 194 ? 22.133 2.876 -13.971 1.00 39.66 194 ASP A CA 1
ATOM 1533 C C . ASP A 1 194 ? 23.544 2.830 -14.576 1.00 39.66 194 ASP A C 1
ATOM 1535 O O . ASP A 1 194 ? 24.522 2.440 -13.936 1.00 39.66 194 ASP A O 1
ATOM 1539 N N . GLU A 1 195 ? 23.638 3.176 -15.861 1.00 37.47 195 GLU A N 1
ATOM 1540 C CA . GLU A 1 195 ? 24.836 3.000 -16.695 1.00 37.47 195 GLU A CA 1
ATOM 1541 C C . GLU A 1 195 ? 26.001 3.906 -16.260 1.00 37.47 195 GLU A C 1
ATOM 1543 O O . GLU A 1 195 ? 27.118 3.781 -16.761 1.00 37.47 195 GLU A O 1
ATOM 1548 N N . HIS A 1 196 ? 25.748 4.808 -15.308 1.00 37.50 196 HIS A N 1
ATOM 1549 C CA . HIS A 1 196 ? 26.696 5.798 -14.812 1.00 37.50 196 HIS A CA 1
ATOM 1550 C C . HIS A 1 196 ? 27.639 5.260 -13.725 1.00 37.50 196 HIS A C 1
ATOM 1552 O O . HIS A 1 196 ? 28.652 5.903 -13.453 1.00 37.50 196 HIS A O 1
ATOM 1558 N N . PHE A 1 197 ? 27.356 4.090 -13.130 1.00 36.84 197 PHE A N 1
ATOM 1559 C CA . PHE A 1 197 ? 28.199 3.493 -12.083 1.00 36.84 197 PHE A CA 1
ATOM 1560 C C . PHE A 1 197 ? 28.406 1.976 -12.262 1.00 36.84 197 PHE A C 1
ATOM 1562 O O . PHE A 1 197 ? 28.003 1.189 -11.404 1.00 36.84 197 PHE A O 1
ATOM 1569 N N . PRO A 1 198 ? 29.087 1.534 -13.337 1.00 40.09 198 PRO A N 1
ATOM 1570 C CA . PRO A 1 198 ? 29.362 0.115 -13.594 1.00 40.09 198 PRO A CA 1
ATOM 1571 C C . PRO A 1 198 ? 30.200 -0.568 -12.499 1.00 40.09 198 PRO A C 1
ATOM 1573 O O . PRO A 1 198 ? 30.270 -1.789 -12.456 1.00 40.09 198 PRO A O 1
ATOM 1576 N N . GLU A 1 199 ? 30.822 0.202 -11.605 1.00 39.78 199 GLU A N 1
ATOM 1577 C CA . GLU A 1 199 ? 31.635 -0.285 -10.485 1.00 39.78 199 GLU A CA 1
ATOM 1578 C C . GLU A 1 199 ? 30.801 -0.683 -9.250 1.00 39.78 199 GLU A C 1
ATOM 1580 O O . GLU A 1 199 ? 31.321 -1.341 -8.355 1.00 39.78 199 GLU A O 1
ATOM 1585 N N . LEU A 1 200 ? 29.516 -0.300 -9.191 1.00 38.19 200 LEU A N 1
ATOM 1586 C CA . LEU A 1 200 ? 28.624 -0.538 -8.042 1.00 38.19 200 LEU A CA 1
ATOM 1587 C C . LEU A 1 200 ? 27.703 -1.763 -8.200 1.00 38.19 200 LEU A C 1
ATOM 1589 O O . LEU A 1 200 ? 26.900 -2.026 -7.309 1.00 38.19 200 LEU A O 1
ATOM 1593 N N . VAL A 1 201 ? 27.784 -2.487 -9.321 1.00 50.09 201 VAL A N 1
ATOM 1594 C CA . VAL A 1 201 ? 26.823 -3.543 -9.705 1.00 50.09 201 VAL A CA 1
ATOM 1595 C C . VAL A 1 201 ? 27.407 -4.969 -9.825 1.00 50.09 201 VAL A C 1
ATOM 1597 O O . VAL A 1 201 ? 26.644 -5.918 -9.616 1.00 50.09 201 VAL A O 1
ATOM 1600 N N . PRO A 1 202 ? 28.709 -5.196 -10.108 1.00 53.41 202 PRO A N 1
ATOM 1601 C CA . PRO A 1 202 ? 29.305 -6.524 -9.989 1.00 53.41 202 PRO A CA 1
ATOM 1602 C C . PRO A 1 202 ? 29.157 -7.026 -8.552 1.00 53.41 202 PRO A C 1
ATOM 1604 O O . PRO A 1 202 ? 29.267 -6.252 -7.608 1.00 53.41 202 PRO A O 1
ATOM 1607 N N . ASP A 1 203 ? 28.879 -8.314 -8.400 1.00 59.66 203 ASP A N 1
ATOM 1608 C CA . ASP A 1 203 ? 28.572 -8.998 -7.144 1.00 59.66 203 ASP A CA 1
ATOM 1609 C C . ASP A 1 203 ? 27.162 -8.778 -6.567 1.00 59.66 203 ASP A C 1
ATOM 1611 O O . ASP A 1 203 ? 26.855 -9.340 -5.512 1.00 59.66 203 ASP A O 1
ATOM 1615 N N . THR A 1 204 ? 26.272 -8.067 -7.271 1.00 71.19 204 THR A N 1
ATOM 1616 C CA . THR A 1 204 ? 24.856 -7.940 -6.876 1.00 71.19 204 THR A CA 1
ATOM 1617 C C . THR A 1 204 ? 24.147 -9.292 -6.942 1.00 71.19 204 THR A C 1
ATOM 1619 O O . THR A 1 204 ? 24.179 -9.971 -7.973 1.00 71.19 204 THR A O 1
ATOM 1622 N N . GLU A 1 205 ? 23.483 -9.677 -5.853 1.00 78.25 205 GLU A N 1
ATOM 1623 C CA . GLU A 1 205 ? 22.692 -10.903 -5.793 1.00 78.25 205 GLU A CA 1
ATOM 1624 C C . GLU A 1 205 ? 21.311 -10.678 -6.418 1.00 78.25 205 GLU A C 1
ATOM 1626 O O . GLU A 1 205 ? 20.648 -9.667 -6.183 1.00 78.25 205 GLU A O 1
ATOM 1631 N N . VAL A 1 206 ? 20.872 -11.629 -7.234 1.00 75.31 206 VAL A N 1
ATOM 1632 C CA . VAL A 1 206 ? 19.599 -11.555 -7.946 1.00 75.31 206 VAL A CA 1
ATOM 1633 C C . VAL A 1 206 ? 18.859 -12.881 -7.876 1.00 75.31 206 VAL A C 1
ATOM 1635 O O . VAL A 1 206 ? 19.449 -13.958 -7.786 1.00 75.31 206 VAL A O 1
ATOM 1638 N N . TRP A 1 207 ? 17.538 -12.809 -7.931 1.00 78.19 207 TRP A N 1
ATOM 1639 C CA . TRP A 1 207 ? 16.641 -13.949 -7.957 1.00 78.19 207 TRP A CA 1
ATOM 1640 C C . TRP A 1 207 ? 16.125 -14.203 -9.368 1.00 78.19 207 TRP A C 1
ATOM 1642 O O . TRP A 1 207 ? 15.387 -13.387 -9.920 1.00 78.19 207 TRP A O 1
ATOM 1652 N N . ASP A 1 208 ? 16.467 -15.357 -9.930 1.00 82.00 208 ASP A N 1
ATOM 1653 C CA . ASP A 1 208 ? 15.938 -15.839 -11.200 1.00 82.00 208 ASP A CA 1
ATOM 1654 C C . ASP A 1 208 ? 14.499 -16.347 -11.028 1.00 82.00 208 ASP A C 1
ATOM 1656 O O . ASP A 1 208 ? 14.219 -17.305 -10.299 1.00 82.00 208 ASP A O 1
ATOM 1660 N N . LYS A 1 209 ? 13.568 -15.714 -11.736 1.00 71.81 209 LYS A N 1
ATOM 1661 C CA . LYS A 1 209 ? 12.134 -16.021 -11.716 1.00 71.81 209 LYS A CA 1
ATOM 1662 C C . LYS A 1 209 ? 11.806 -17.343 -12.415 1.00 71.81 209 LYS A C 1
ATOM 1664 O O . LYS A 1 209 ? 10.834 -17.995 -12.025 1.00 71.81 209 LYS A O 1
ATOM 1669 N N . LEU A 1 210 ? 12.573 -17.726 -13.438 1.00 75.94 210 LEU A N 1
ATOM 1670 C CA . LEU A 1 210 ? 12.362 -18.934 -14.237 1.00 75.94 210 LEU A CA 1
ATOM 1671 C C . LEU A 1 210 ? 12.918 -20.163 -13.527 1.00 75.94 210 LEU A C 1
ATOM 1673 O O . LEU A 1 210 ? 12.193 -21.135 -13.312 1.00 75.94 210 LEU A O 1
ATOM 1677 N N . THR A 1 211 ? 14.190 -20.112 -13.139 1.00 78.94 211 THR A N 1
ATOM 1678 C CA . THR A 1 211 ? 14.857 -21.253 -12.496 1.00 78.94 211 THR A CA 1
ATOM 1679 C C . THR A 1 211 ? 14.596 -21.315 -10.991 1.00 78.94 211 THR A C 1
ATOM 1681 O O . THR A 1 211 ? 14.869 -22.341 -10.369 1.00 78.94 211 THR A O 1
ATOM 1684 N N . ARG A 1 212 ? 14.011 -20.254 -10.407 1.00 78.44 212 ARG A N 1
ATOM 1685 C CA . ARG A 1 212 ? 13.753 -20.107 -8.962 1.00 78.44 212 ARG A CA 1
ATOM 1686 C C . ARG A 1 212 ? 15.021 -20.303 -8.137 1.00 78.44 212 ARG A C 1
ATOM 1688 O O . ARG A 1 212 ? 15.021 -21.020 -7.135 1.00 78.44 212 ARG A O 1
ATOM 1695 N N . SER A 1 213 ? 16.102 -19.686 -8.592 1.00 84.50 213 SER A N 1
ATOM 1696 C CA . SER A 1 213 ? 17.421 -19.817 -7.992 1.00 84.50 213 SER A CA 1
ATOM 1697 C C . SER A 1 213 ? 18.110 -18.460 -7.877 1.00 84.50 213 SER A C 1
ATOM 1699 O O . SER A 1 213 ? 17.707 -17.480 -8.504 1.00 84.50 213 SER A O 1
ATOM 1701 N N . LYS A 1 214 ? 19.126 -18.391 -7.015 1.00 84.88 214 LYS A N 1
ATOM 1702 C CA . LYS A 1 214 ? 19.941 -17.189 -6.834 1.00 84.88 214 LYS A CA 1
ATOM 1703 C C . LYS A 1 214 ? 21.081 -17.186 -7.843 1.00 84.88 214 LYS A C 1
ATOM 1705 O O . LYS A 1 214 ? 21.747 -18.208 -8.020 1.00 84.88 214 LYS A O 1
ATOM 1710 N N . ALA A 1 215 ? 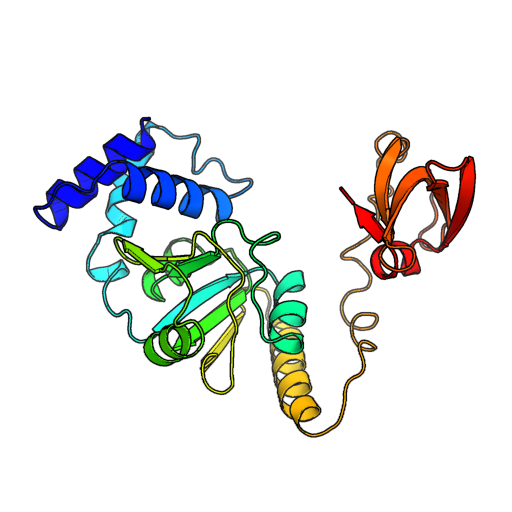21.323 -16.026 -8.429 1.00 86.62 215 ALA A N 1
ATOM 1711 C CA . ALA A 1 215 ? 22.472 -15.750 -9.270 1.00 86.62 215 ALA A CA 1
ATOM 1712 C C . ALA A 1 215 ? 23.168 -14.473 -8.799 1.00 86.62 215 ALA A C 1
ATOM 1714 O O . ALA A 1 215 ? 22.629 -13.704 -8.004 1.00 86.62 215 ALA A O 1
ATOM 1715 N N . GLN A 1 216 ? 24.374 -14.257 -9.295 1.00 87.88 216 GLN A N 1
ATOM 1716 C CA . GLN A 1 216 ? 25.176 -13.084 -9.006 1.00 87.88 216 GLN A CA 1
ATOM 1717 C C . GLN A 1 216 ? 25.560 -12.400 -10.311 1.00 87.88 216 GLN A C 1
ATOM 1719 O O . GLN A 1 216 ? 26.006 -13.066 -11.245 1.00 87.88 216 GLN A O 1
ATOM 1724 N N . VAL A 1 217 ? 25.388 -11.082 -10.379 1.00 81.94 217 VAL A N 1
ATOM 1725 C CA . VAL A 1 217 ? 25.809 -10.292 -11.539 1.00 81.94 217 VAL A CA 1
ATOM 1726 C C . VAL A 1 217 ? 27.329 -10.227 -11.564 1.00 81.94 217 VAL A C 1
ATOM 1728 O O . VAL A 1 217 ? 27.949 -9.724 -10.634 1.00 81.94 217 VAL A O 1
ATOM 1731 N N . THR A 1 218 ? 27.942 -10.743 -12.624 1.00 82.50 218 THR A N 1
ATOM 1732 C CA . THR A 1 218 ? 29.404 -10.792 -12.760 1.00 82.50 218 THR A CA 1
ATOM 1733 C C . THR A 1 218 ? 29.946 -9.660 -13.623 1.00 82.50 218 THR A C 1
ATOM 1735 O O . THR A 1 218 ? 31.056 -9.190 -13.382 1.00 82.50 218 THR A O 1
ATOM 1738 N N . ALA A 1 219 ? 29.179 -9.206 -14.616 1.00 79.44 219 ALA A N 1
ATOM 1739 C CA . ALA A 1 219 ? 29.553 -8.102 -15.494 1.00 79.44 219 ALA A CA 1
ATOM 1740 C C . ALA A 1 219 ? 28.325 -7.490 -16.181 1.00 79.44 219 ALA A C 1
ATOM 1742 O O . ALA A 1 219 ? 27.282 -8.134 -16.306 1.00 79.44 219 ALA A O 1
ATOM 1743 N N . ILE A 1 220 ? 28.467 -6.252 -16.663 1.00 74.12 220 ILE A N 1
ATOM 1744 C CA . ILE A 1 220 ? 27.427 -5.519 -17.395 1.00 74.12 220 ILE A CA 1
ATOM 1745 C C . ILE A 1 220 ? 28.085 -4.703 -18.508 1.00 74.12 220 ILE A C 1
ATOM 1747 O O . ILE A 1 220 ? 29.017 -3.942 -18.248 1.00 74.12 220 ILE A O 1
ATOM 1751 N N . GLU A 1 221 ? 27.605 -4.827 -19.745 1.00 72.50 221 GLU A N 1
ATOM 1752 C CA . GLU A 1 221 ? 28.055 -3.961 -20.840 1.00 72.50 221 GLU A CA 1
ATOM 1753 C C . GLU A 1 221 ? 27.499 -2.548 -20.700 1.00 72.50 221 GLU A C 1
ATOM 1755 O O . GLU A 1 221 ? 26.380 -2.341 -20.249 1.00 72.50 221 GLU A O 1
ATOM 1760 N N . THR A 1 222 ? 28.238 -1.547 -21.157 1.00 57.44 222 THR A N 1
ATOM 1761 C CA . THR A 1 222 ? 27.875 -0.132 -20.987 1.00 57.44 222 THR A CA 1
ATOM 1762 C C . THR A 1 222 ? 26.837 0.388 -21.979 1.00 57.44 222 THR A C 1
ATOM 1764 O O . THR A 1 222 ? 26.332 1.485 -21.789 1.00 57.44 222 THR A O 1
ATOM 1767 N N . SER A 1 223 ? 26.496 -0.361 -23.029 1.00 62.03 223 SER A N 1
ATOM 1768 C CA . SER A 1 223 ? 25.522 0.099 -24.029 1.00 62.03 223 SER A CA 1
ATOM 1769 C C . SER A 1 223 ? 24.070 -0.120 -23.580 1.00 62.03 223 SER A C 1
ATOM 1771 O O . SER A 1 223 ? 23.800 -1.067 -22.839 1.00 62.03 223 SER A O 1
ATOM 1773 N N . GLU A 1 224 ? 23.127 0.697 -24.072 1.00 50.97 224 GLU A N 1
ATOM 1774 C CA . GLU A 1 224 ? 21.678 0.552 -23.797 1.00 50.97 224 GLU A CA 1
ATOM 1775 C C . GLU A 1 224 ? 21.128 -0.826 -24.209 1.00 50.97 224 GLU A C 1
ATOM 1777 O O . GLU A 1 224 ? 20.206 -1.360 -23.596 1.00 50.97 224 GLU A O 1
ATOM 1782 N N . ASN A 1 225 ? 21.724 -1.424 -25.242 1.00 63.12 225 ASN A N 1
ATOM 1783 C CA . ASN A 1 225 ? 21.404 -2.769 -25.730 1.00 63.12 225 ASN A CA 1
ATOM 1784 C C . ASN A 1 225 ? 22.385 -3.822 -25.199 1.00 63.12 225 ASN A C 1
ATOM 1786 O O . ASN A 1 225 ? 22.526 -4.889 -25.791 1.00 63.12 225 ASN A O 1
ATOM 1790 N N . GLY A 1 226 ? 23.106 -3.482 -24.135 1.00 70.50 226 GLY A N 1
ATOM 1791 C CA . GLY A 1 226 ? 24.179 -4.285 -23.588 1.00 70.50 226 GLY A CA 1
ATOM 1792 C C . GLY A 1 226 ? 23.695 -5.577 -22.952 1.00 70.50 226 GLY A C 1
ATOM 1793 O O . GLY A 1 226 ? 22.501 -5.789 -22.726 1.00 70.50 226 GLY A O 1
ATOM 1794 N N . ILE A 1 227 ? 24.653 -6.431 -22.637 1.00 80.81 227 ILE A N 1
ATOM 1795 C CA . ILE A 1 227 ? 24.434 -7.721 -21.995 1.00 80.81 227 ILE A CA 1
ATOM 1796 C C . ILE A 1 227 ? 24.749 -7.637 -20.494 1.00 80.81 227 ILE A C 1
ATOM 1798 O O . ILE A 1 227 ? 25.647 -6.908 -20.067 1.00 80.81 227 ILE A O 1
ATOM 1802 N N . VAL A 1 228 ? 23.989 -8.377 -19.688 1.00 79.94 228 VAL A N 1
ATOM 1803 C CA . VAL A 1 228 ? 24.260 -8.644 -18.272 1.00 79.94 228 VAL A CA 1
ATOM 1804 C C . VAL A 1 228 ? 24.695 -10.096 -18.139 1.00 79.94 228 VAL A C 1
ATOM 1806 O O . VAL A 1 228 ? 23.982 -10.994 -18.584 1.00 79.94 228 VAL A O 1
ATOM 1809 N N . TRP A 1 229 ? 25.841 -10.331 -17.508 1.00 88.00 229 TRP A N 1
ATOM 1810 C CA . TRP A 1 229 ? 26.331 -11.673 -17.207 1.00 88.00 229 TRP A CA 1
ATOM 1811 C C . TRP A 1 229 ? 26.044 -12.044 -15.763 1.00 88.00 229 TRP A C 1
ATOM 1813 O O . TRP A 1 229 ? 26.182 -11.232 -14.846 1.00 88.00 229 TRP A O 1
ATOM 1823 N N . LEU A 1 230 ? 25.650 -13.296 -15.577 1.00 88.94 230 LEU A N 1
ATOM 1824 C CA . LEU A 1 230 ? 25.183 -13.857 -14.324 1.00 88.94 230 LEU A CA 1
ATOM 1825 C C . LEU A 1 230 ? 25.880 -15.185 -14.058 1.00 88.94 230 LEU A C 1
ATOM 1827 O O . LEU A 1 230 ? 26.080 -15.984 -14.973 1.00 88.94 230 LEU A O 1
ATOM 1831 N N . ARG A 1 231 ? 26.197 -15.447 -12.791 1.00 91.88 231 ARG A N 1
ATOM 1832 C CA . ARG A 1 231 ? 26.719 -16.732 -12.322 1.00 91.88 231 ARG A CA 1
ATOM 1833 C C . ARG A 1 231 ? 25.831 -17.293 -11.222 1.00 91.88 231 ARG A C 1
ATOM 1835 O O . ARG A 1 231 ? 25.561 -16.612 -10.235 1.00 91.88 231 ARG A O 1
ATOM 1842 N N . TYR A 1 232 ? 25.397 -18.535 -11.375 1.00 90.62 232 TYR A N 1
ATOM 1843 C CA . TYR A 1 232 ? 24.622 -19.252 -10.368 1.00 90.62 232 TYR A CA 1
ATOM 1844 C C . TYR A 1 232 ? 25.539 -19.945 -9.358 1.00 90.62 232 TYR A C 1
ATOM 1846 O O . TYR A 1 232 ? 26.739 -20.131 -9.575 1.00 90.62 232 TYR A O 1
ATOM 1854 N N . SER A 1 233 ? 24.963 -20.358 -8.231 1.00 82.81 233 SER A N 1
ATOM 1855 C CA . SER A 1 233 ? 25.695 -21.017 -7.143 1.00 82.81 233 SER A CA 1
ATOM 1856 C C . SER A 1 233 ? 26.300 -22.375 -7.521 1.00 82.81 233 SER A C 1
ATOM 1858 O O . SER A 1 233 ? 27.249 -22.816 -6.876 1.00 82.81 233 SER A O 1
ATOM 1860 N N . ASP A 1 234 ? 25.785 -23.026 -8.566 1.00 84.19 234 ASP A N 1
ATOM 1861 C CA . ASP A 1 234 ? 26.332 -24.268 -9.123 1.00 84.19 234 ASP A CA 1
ATOM 1862 C C . ASP A 1 234 ? 27.523 -24.041 -10.074 1.00 84.19 234 ASP A C 1
ATOM 1864 O O . ASP A 1 234 ? 28.098 -25.000 -10.591 1.00 84.19 234 ASP A O 1
ATOM 1868 N N . GLY A 1 235 ? 27.916 -22.780 -10.279 1.00 85.94 235 GLY A N 1
ATOM 1869 C CA . GLY A 1 235 ? 29.004 -22.376 -11.161 1.00 85.94 235 GLY A CA 1
ATOM 1870 C C . GLY A 1 235 ? 28.602 -22.238 -12.628 1.00 85.94 235 GLY A C 1
ATOM 1871 O O . GLY A 1 235 ? 29.464 -21.912 -13.443 1.00 85.94 235 GLY A O 1
ATOM 1872 N N . SER A 1 236 ? 27.332 -22.466 -12.980 1.00 91.81 236 SER A N 1
ATOM 1873 C CA . SER A 1 236 ? 26.833 -22.167 -14.321 1.00 91.81 236 SER A CA 1
ATOM 1874 C C . SER A 1 236 ? 26.766 -20.658 -14.554 1.00 91.81 236 SER A C 1
ATOM 1876 O O . SER A 1 236 ? 26.545 -19.870 -13.630 1.00 91.81 236 SER A O 1
ATOM 1878 N N . GLU A 1 237 ? 26.978 -20.253 -15.802 1.00 91.50 237 GLU A N 1
ATOM 1879 C CA . GLU A 1 237 ? 26.919 -18.857 -16.221 1.00 91.50 237 GLU A CA 1
ATOM 1880 C C . GLU A 1 237 ? 25.873 -18.693 -17.314 1.00 91.50 237 GLU A C 1
ATOM 1882 O O . GLU A 1 237 ? 25.704 -19.567 -18.168 1.00 91.50 237 GLU A O 1
ATOM 1887 N N . THR A 1 238 ? 25.179 -17.563 -17.283 1.00 90.31 238 THR A N 1
ATOM 1888 C CA . THR A 1 238 ? 24.277 -17.146 -18.350 1.00 90.31 238 THR A CA 1
ATOM 1889 C C . THR A 1 238 ? 24.493 -15.678 -18.641 1.00 90.31 238 THR A C 1
ATOM 1891 O O . THR A 1 238 ? 24.919 -14.904 -17.784 1.00 90.31 238 THR A O 1
ATOM 1894 N N . ASP A 1 239 ? 24.158 -15.291 -19.856 1.00 88.44 239 ASP A N 1
ATOM 1895 C CA . ASP A 1 239 ? 24.073 -13.906 -20.254 1.00 88.44 239 ASP A CA 1
ATOM 1896 C C . ASP A 1 239 ? 22.645 -13.583 -20.686 1.00 88.44 239 ASP A C 1
ATOM 1898 O O . ASP A 1 239 ? 21.889 -14.462 -21.110 1.00 88.44 239 ASP A O 1
ATOM 1902 N N . ILE A 1 240 ? 22.242 -12.335 -20.489 1.00 78.38 240 ILE A N 1
ATOM 1903 C CA . ILE A 1 240 ? 20.924 -11.870 -20.889 1.00 78.38 240 ILE A CA 1
ATOM 1904 C C . ILE A 1 240 ? 21.010 -10.426 -21.380 1.00 78.38 240 ILE A C 1
ATOM 1906 O O . ILE A 1 240 ? 21.712 -9.614 -20.771 1.00 78.38 240 ILE A O 1
ATOM 1910 N N . PRO A 1 241 ? 20.296 -10.055 -22.457 1.00 78.62 241 PRO A N 1
ATOM 1911 C CA . PRO A 1 241 ? 20.175 -8.655 -22.828 1.00 78.62 241 PRO A CA 1
ATOM 1912 C C . PRO A 1 241 ? 19.617 -7.843 -21.655 1.00 78.62 241 PRO A C 1
ATOM 1914 O O . PRO A 1 241 ? 18.641 -8.257 -21.027 1.00 78.62 241 PRO A O 1
ATOM 1917 N N . LYS A 1 242 ? 20.174 -6.655 -21.390 1.00 69.12 242 LYS A N 1
ATOM 1918 C CA . LYS A 1 242 ? 19.696 -5.733 -20.342 1.00 69.12 242 LYS A CA 1
ATOM 1919 C C . LYS A 1 242 ? 18.182 -5.538 -20.382 1.00 69.12 242 LYS A C 1
ATOM 1921 O O . LYS A 1 242 ? 17.521 -5.576 -19.355 1.00 69.12 242 LYS A O 1
ATOM 1926 N N . GLN A 1 243 ? 17.626 -5.411 -21.586 1.00 58.78 243 GLN A N 1
ATOM 1927 C CA . GLN A 1 243 ? 16.191 -5.213 -21.822 1.00 58.78 243 GLN A CA 1
ATOM 1928 C C . GLN A 1 243 ? 15.305 -6.383 -21.368 1.00 58.78 243 GLN A C 1
ATOM 1930 O O . GLN A 1 243 ? 14.082 -6.253 -21.294 1.00 58.78 243 GLN A O 1
ATOM 1935 N N . GLU A 1 244 ? 15.898 -7.550 -21.141 1.00 64.75 244 GLU A N 1
ATOM 1936 C CA . GLU A 1 244 ? 15.211 -8.757 -20.693 1.00 64.75 244 GLU A CA 1
ATOM 1937 C C . GLU A 1 244 ? 15.578 -9.128 -19.257 1.00 64.75 244 GLU A C 1
ATOM 1939 O O . GLU A 1 244 ? 14.992 -10.057 -18.699 1.00 64.75 244 GLU A O 1
ATOM 1944 N N . PHE A 1 245 ? 16.497 -8.393 -18.632 1.00 65.88 245 PHE A N 1
ATOM 1945 C CA . PHE A 1 245 ? 16.965 -8.673 -17.286 1.00 65.88 245 PHE A CA 1
ATOM 1946 C C . PHE A 1 245 ? 15.816 -8.626 -16.276 1.00 65.88 245 PHE A C 1
ATOM 1948 O O . PHE A 1 245 ? 15.542 -9.624 -15.614 1.00 65.88 245 PHE A O 1
ATOM 1955 N N . ASP A 1 246 ? 15.037 -7.545 -16.243 1.00 54.88 246 ASP A N 1
ATOM 1956 C CA . ASP A 1 246 ? 13.927 -7.407 -15.287 1.00 54.88 246 ASP A CA 1
ATOM 1957 C C . ASP A 1 246 ? 12.766 -8.363 -15.565 1.00 54.88 246 ASP A C 1
ATOM 1959 O O . ASP A 1 246 ? 11.947 -8.641 -14.685 1.00 54.88 246 ASP A O 1
ATOM 1963 N N . LEU A 1 247 ? 12.679 -8.909 -16.783 1.00 53.31 247 LEU A N 1
ATOM 1964 C CA . LEU A 1 247 ? 11.688 -9.937 -17.104 1.00 53.31 247 LEU A CA 1
ATOM 1965 C C . LEU A 1 247 ? 12.007 -11.248 -16.386 1.00 53.31 247 LEU A C 1
ATOM 1967 O O . LEU A 1 247 ? 11.089 -11.959 -15.975 1.00 53.31 247 LEU A O 1
ATOM 1971 N N . ASN A 1 248 ? 13.292 -11.536 -16.205 1.00 59.94 248 ASN A N 1
ATOM 1972 C CA . ASN A 1 248 ? 13.771 -12.835 -15.759 1.00 59.94 248 ASN A CA 1
ATOM 1973 C C . ASN A 1 248 ? 14.346 -12.803 -14.340 1.00 59.94 248 ASN A C 1
ATOM 1975 O O . ASN A 1 248 ? 14.319 -13.827 -13.666 1.00 59.94 248 ASN A O 1
ATOM 1979 N N . PHE A 1 249 ? 14.763 -11.638 -13.843 1.00 65.56 249 PHE A N 1
ATOM 1980 C CA . PHE A 1 249 ? 15.476 -11.498 -12.576 1.00 65.56 249 PHE A CA 1
ATOM 1981 C C . PHE A 1 249 ? 14.851 -10.428 -11.663 1.00 65.56 249 PHE A C 1
ATOM 1983 O O . PHE A 1 249 ? 14.108 -9.550 -12.109 1.00 65.56 249 PHE A O 1
ATOM 1990 N N . VAL A 1 250 ? 15.085 -10.550 -10.355 1.00 67.81 250 VAL A N 1
ATOM 1991 C CA . VAL A 1 250 ? 14.763 -9.551 -9.317 1.00 67.81 250 VAL A CA 1
ATOM 1992 C C . VAL A 1 250 ? 16.034 -9.269 -8.531 1.00 67.81 250 VAL A C 1
ATOM 1994 O O . VAL A 1 250 ? 16.679 -10.216 -8.098 1.00 67.81 250 VAL A O 1
ATOM 1997 N N . VAL A 1 251 ? 16.388 -8.007 -8.316 1.00 68.88 251 VAL A N 1
ATOM 1998 C CA . VAL A 1 251 ? 17.511 -7.651 -7.433 1.00 68.88 251 VAL A CA 1
ATOM 1999 C C . VAL A 1 251 ? 17.126 -7.921 -5.973 1.00 68.88 251 VAL A C 1
ATOM 2001 O O . VAL A 1 251 ? 16.020 -7.555 -5.569 1.00 68.88 251 VAL A O 1
ATOM 2004 N N . LEU A 1 252 ? 17.998 -8.605 -5.222 1.00 56.62 252 LEU A N 1
ATOM 2005 C CA . LEU A 1 252 ? 17.787 -8.986 -3.817 1.00 56.62 252 LEU A CA 1
ATOM 2006 C C . LEU A 1 252 ? 18.410 -7.996 -2.827 1.00 56.62 252 LEU A C 1
ATOM 2008 O O . LEU A 1 252 ? 19.458 -7.399 -3.154 1.00 56.62 252 LEU A O 1
#

Mean predicted aligned error: 14.72 Å

Foldseek 3Di:
DLQLVLLQVLCCVQVVDGDDSVVSVLVVVLVCLLQPPDCVNVDSVCSNVVSNLLAPCVFQPDPQKWKFFAAPVVVLVCLLVQKDFCVSPAKRKIFGPSSCCPPPLVRFKIFIFGPVVQCVQPVVFDWDDDRRMIIGRDGMGGRDPRRGDDMDGNDDPVVRVVSVVSNVVSVVCVVDDDDPPPPLPRDQDPQPPPLPCQPVAFQFWKAFPVVRFIWTFHGWDSDSQIKTKIAGPVRDIDIDGSSCDVVTIDTD

Organism: NCBI:txid412755